Protein AF-A0A2A4LHZ7-F1 (afdb_monomer)

Sequence (248 aa):
DGMTILLDEQWELRMLLSKIKEKKERIFNAYIKNCLVEAGICITKTKNGLNTDPYSSSWLKCAAYFLADAVSVLNFQRPSPVHMLKMLRESNKNKINELSNYLKSLKISPNAAEKFNIKIAKDGIKRSAFDILSREGITFNKLRSIWSKIPKASKNEEEQLEISAHYSGYLEKQEADIIAFRRDENLLIPDFVDYEKLSGLSNEVKSKFKLIKPQTLGQALRIDGITPAAVYILLSHVKRGHQKLNRA

Nearest PDB structures (foldseek):
  2zxi-assembly1_A  TM=4.327E-01  e=2.090E-07  Aquifex aeolicus
  2zxi-assembly2_D  TM=4.332E-01  e=2.205E-07  Aquifex aeolicus
  2zxi-assembly1_B  TM=4.402E-01  e=2.881E-07  Aquifex aeolicus
  2zxi-assembly2_C  TM=4.323E-01  e=2.881E-07  Aquifex aeolicus
  2zxh-assembly1_B  TM=4.884E-01  e=6.425E-06  Aquifex aeolicus

Foldseek 3Di:
DDDDDPDDPPCPVVVVVVVLVVCVVVVLVVLLVVLQVLLVVLVVCLVVCPVNDPCSVVSNVSSVVSVVVSVCVVVPVDDGPVVVVVCVVVVPPPVLNVLLVVQQVAWDFQVLVVVLVQHDPNPRDIGGSLLSLLDPPDAPVSSCVSPVPRDDDDPVSRVVSSVCSVCVVVVVVVVVVVVVVVVQQAPFQDPPDDLVPLPPDDPVLSVQCVVVVDGGLVSSCPRPPDDPVNSVSSVVSRVVVVVVVVVD

pLDDT: mean 74.27, std 16.06, range [34.22, 94.38]

Radius of gyration: 26.99 Å; Cα contacts (8 Å, |Δi|>4): 177; chains: 1; bounding box: 49×63×57 Å

Solvent-accessible surface area (backbone atoms only — not comparable to full-atom values): 14278 Å² total; per-residue (Å²): 144,83,84,79,82,90,78,69,95,79,50,57,69,62,51,50,52,50,52,49,61,73,40,42,66,61,52,52,53,53,47,38,52,48,26,52,51,54,19,52,52,24,45,49,50,22,68,76,19,65,96,74,40,93,55,27,72,55,28,44,51,51,18,52,51,27,46,50,51,32,51,44,49,72,77,40,84,69,62,54,76,68,50,45,51,45,47,66,63,63,45,71,68,50,67,54,58,55,50,49,54,52,28,53,68,41,68,44,43,33,78,64,34,46,79,74,76,40,92,57,70,85,78,78,61,67,43,24,49,37,63,53,36,36,39,90,94,48,47,72,71,61,50,35,76,76,41,74,85,62,78,88,71,54,72,70,50,48,50,53,48,41,54,48,29,51,46,42,66,58,51,53,51,50,51,51,50,51,54,54,47,59,70,44,26,77,41,70,49,64,93,82,66,63,54,85,75,48,82,92,56,53,73,67,58,37,50,50,46,69,74,67,55,48,57,21,50,48,52,46,56,71,40,86,93,49,49,72,70,56,51,50,54,50,50,56,51,54,57,54,51,52,58,54,66,78,72,110

Secondary structure (DSSP, 8-state):
-----S--TTSHHHHHHHHHHHHHHHHHHHHHHHHHHHHHHHHHHHHHSTTT-TTHHHHHHHHHHHHHHHHHHHHS-PPPHHHHHHHHHHS---HHHHHHHHHHH-EE-HHHHHTTT----SSS--EEHHHHHTSTT--HHHHHHH-TTPPP--HHHHHHHHHHHHHHHHHHHHHHHHHHHHHHTTPBPPTT--GGG-TT--HHHHHHHHHH--SBHHHHHTSTT--HHHHHHHHHHHHHHHHHHTT-

Mean predicted aligned error: 17.53 Å

Structure (mmCIF, N/CA/C/O backbone):
data_AF-A0A2A4LHZ7-F1
#
_entry.id   AF-A0A2A4LHZ7-F1
#
loop_
_atom_site.group_PDB
_atom_site.id
_atom_site.type_symbol
_atom_site.label_atom_id
_atom_site.label_alt_id
_atom_site.label_comp_id
_atom_site.label_asym_id
_atom_site.label_entity_id
_atom_site.label_seq_id
_atom_site.pdbx_PDB_ins_code
_atom_site.Cartn_x
_atom_site.Cartn_y
_atom_site.Cartn_z
_atom_site.occupancy
_atom_site.B_iso_or_equiv
_atom_site.auth_seq_id
_atom_site.auth_comp_id
_atom_site.auth_asym_id
_atom_site.auth_atom_id
_atom_site.pdbx_PDB_model_num
ATOM 1 N N . ASP A 1 1 ? -7.783 32.525 -16.376 1.00 35.28 1 ASP A N 1
ATOM 2 C CA . ASP A 1 1 ? -9.163 32.992 -16.614 1.00 35.28 1 ASP A CA 1
ATOM 3 C C . ASP A 1 1 ? -9.753 32.455 -17.913 1.00 35.28 1 ASP A C 1
ATOM 5 O O . ASP A 1 1 ? -9.975 33.205 -18.847 1.00 35.28 1 ASP A O 1
ATOM 9 N N . GLY A 1 2 ? -10.019 31.148 -17.992 1.00 46.03 2 GLY A N 1
ATOM 10 C CA . GLY A 1 2 ? -10.502 30.552 -19.246 1.00 46.03 2 GLY A CA 1
ATOM 11 C C . GLY A 1 2 ? -10.923 29.090 -19.132 1.00 46.03 2 GLY A C 1
ATOM 12 O O . GLY A 1 2 ? -10.643 28.304 -20.025 1.00 46.03 2 GLY A O 1
ATOM 13 N N . MET A 1 3 ? -11.532 28.698 -18.010 1.00 34.91 3 MET A N 1
ATOM 14 C CA . MET A 1 3 ? -12.223 27.408 -17.938 1.00 34.91 3 MET A CA 1
ATOM 15 C C . MET A 1 3 ? -13.698 27.647 -18.225 1.00 34.91 3 MET A C 1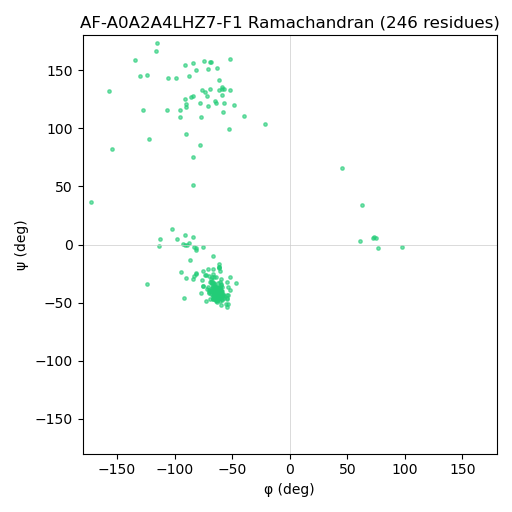
ATOM 17 O O . MET A 1 3 ? -14.394 28.255 -17.412 1.00 34.91 3 MET A O 1
ATOM 21 N N . THR A 1 4 ? -14.151 27.193 -19.387 1.00 37.31 4 THR A N 1
ATOM 22 C CA . THR A 1 4 ? -15.560 27.239 -19.773 1.00 37.31 4 THR A CA 1
ATOM 23 C C . THR A 1 4 ? -16.218 25.944 -19.316 1.00 37.31 4 THR A C 1
ATOM 25 O O . THR A 1 4 ? -15.784 24.854 -19.681 1.00 37.31 4 THR A O 1
ATOM 28 N N . ILE A 1 5 ? -17.242 26.057 -18.473 1.00 49.34 5 ILE A N 1
ATOM 29 C CA . ILE A 1 5 ? -18.020 24.910 -18.004 1.00 49.34 5 ILE A CA 1
ATOM 30 C C . ILE A 1 5 ? -18.965 24.514 -19.136 1.00 49.34 5 ILE A C 1
ATOM 32 O O . ILE A 1 5 ? -19.882 25.270 -19.458 1.00 49.34 5 ILE A O 1
ATOM 36 N N . LEU A 1 6 ? -18.702 23.364 -19.756 1.00 39.19 6 LEU A N 1
ATOM 37 C CA . LEU A 1 6 ? -19.446 22.892 -20.926 1.00 39.19 6 LEU A CA 1
ATOM 38 C C . LEU A 1 6 ? -20.840 22.338 -20.561 1.00 39.19 6 LEU A C 1
ATOM 40 O O . LEU A 1 6 ? -21.724 22.374 -21.407 1.00 39.19 6 LEU A O 1
ATOM 44 N N . LEU A 1 7 ? -21.062 21.899 -19.311 1.00 39.66 7 LEU A N 1
ATOM 45 C CA . LEU A 1 7 ? -22.378 21.526 -18.769 1.00 39.66 7 LEU A CA 1
ATOM 46 C C . LEU A 1 7 ? -22.380 21.631 -17.225 1.00 39.66 7 LEU A C 1
ATOM 48 O O . LEU A 1 7 ? -21.440 21.157 -16.589 1.00 39.66 7 LEU A O 1
ATOM 52 N N . ASP A 1 8 ? -23.400 22.266 -16.634 1.00 48.38 8 ASP A N 1
ATOM 53 C CA . ASP A 1 8 ? -23.642 22.360 -15.175 1.00 48.38 8 ASP A CA 1
ATOM 54 C C . ASP A 1 8 ? -25.143 22.569 -14.930 1.00 48.38 8 ASP A C 1
ATOM 56 O O . ASP A 1 8 ? -25.615 23.700 -14.812 1.00 48.38 8 ASP A O 1
ATOM 60 N N . GLU A 1 9 ? -25.904 21.472 -14.943 1.00 42.16 9 GLU A N 1
ATOM 61 C CA . GLU A 1 9 ? -27.374 21.485 -14.871 1.00 42.16 9 GLU A CA 1
ATOM 62 C C . GLU A 1 9 ? -27.913 21.995 -13.523 1.00 42.16 9 GLU A C 1
ATOM 64 O O . GLU A 1 9 ? -29.044 22.470 -13.457 1.00 42.16 9 GLU A O 1
ATOM 69 N N . GLN A 1 10 ? -27.102 21.947 -12.460 1.00 52.56 10 GLN A N 1
ATOM 70 C CA . GLN A 1 10 ? -27.509 22.273 -11.086 1.00 52.56 10 GLN A CA 1
ATOM 71 C C . GLN A 1 10 ? -26.857 23.549 -10.524 1.00 52.56 10 GLN A C 1
ATOM 73 O O . GLN A 1 10 ? -27.075 23.885 -9.363 1.00 52.56 10 G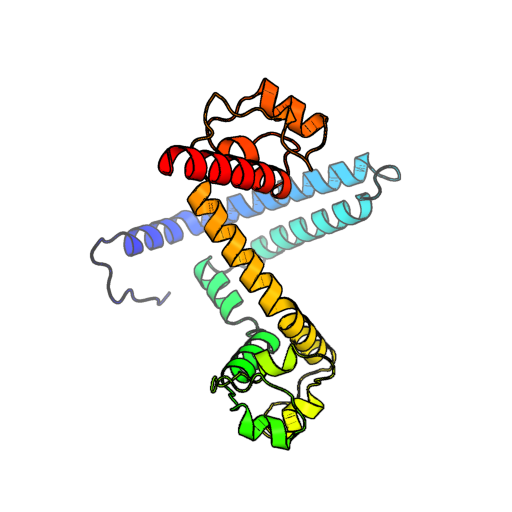LN A O 1
ATOM 78 N N . TRP A 1 11 ? -26.077 24.288 -11.325 1.00 53.47 11 TRP A N 1
ATOM 79 C CA . TRP A 1 11 ? -25.411 25.552 -10.946 1.00 53.47 11 TRP A CA 1
ATOM 80 C C . TRP A 1 11 ? -24.390 25.476 -9.791 1.00 53.47 11 TRP A C 1
ATOM 82 O O . TRP A 1 11 ? -23.809 26.498 -9.397 1.00 53.47 11 TRP A O 1
ATOM 92 N N . GLU A 1 12 ? -24.125 24.291 -9.244 1.00 49.22 12 GLU A N 1
ATOM 93 C CA . GLU A 1 12 ? -23.273 24.107 -8.068 1.00 49.22 12 GLU A CA 1
ATOM 94 C C . GLU A 1 12 ? -21.803 24.414 -8.367 1.00 49.22 12 GLU A C 1
ATOM 96 O O . GLU A 1 12 ? -21.118 25.077 -7.579 1.00 49.22 12 GLU A O 1
ATOM 101 N N . LEU A 1 13 ? -21.322 23.996 -9.541 1.00 43.22 13 LEU A N 1
ATOM 102 C CA . LEU A 1 13 ? -19.941 24.205 -9.974 1.00 43.22 13 LEU A CA 1
ATOM 103 C C . LEU A 1 13 ? -19.671 25.682 -10.282 1.00 43.22 13 LEU A C 1
ATOM 105 O O . LEU A 1 13 ? -18.623 26.211 -9.896 1.00 43.22 13 LEU A O 1
ATOM 109 N N . ARG A 1 14 ? -20.632 26.380 -10.901 1.00 50.94 14 ARG A N 1
ATOM 110 C CA . ARG A 1 14 ? -20.576 27.838 -11.117 1.00 50.94 14 ARG A CA 1
ATOM 111 C C . ARG A 1 14 ? -20.529 28.615 -9.801 1.00 50.94 14 ARG A C 1
ATOM 113 O O . ARG A 1 14 ? -19.669 29.485 -9.638 1.00 50.94 14 ARG A O 1
ATOM 120 N N . MET A 1 15 ? -21.392 28.277 -8.841 1.00 54.03 15 MET A N 1
ATOM 121 C CA . MET A 1 15 ? -21.394 28.908 -7.515 1.00 54.03 15 MET A CA 1
ATOM 122 C C . MET A 1 15 ? -20.102 28.650 -6.737 1.00 54.03 15 MET A C 1
ATOM 124 O O . MET A 1 15 ? -19.558 29.570 -6.123 1.00 54.03 15 MET A O 1
ATOM 128 N N . LEU A 1 16 ? -19.596 27.414 -6.759 1.00 49.00 16 LEU A N 1
ATOM 129 C CA . LEU A 1 16 ? -18.361 27.045 -6.074 1.00 49.00 16 LEU A CA 1
ATOM 130 C C . LEU A 1 16 ? -17.167 27.830 -6.630 1.00 49.00 16 LEU A C 1
ATOM 132 O O . LEU A 1 16 ? -16.388 28.395 -5.864 1.00 49.00 16 LEU A O 1
ATOM 136 N N . LEU A 1 17 ? -17.050 27.932 -7.956 1.00 52.31 17 LEU A N 1
ATOM 137 C CA . LEU A 1 17 ? -15.979 28.689 -8.605 1.00 52.31 17 LEU A CA 1
ATOM 138 C C . LEU A 1 17 ? -16.067 30.193 -8.319 1.00 52.31 17 LEU A C 1
ATOM 140 O O . LEU A 1 17 ? -15.031 30.822 -8.095 1.00 52.31 17 LEU A O 1
ATOM 144 N N . SER A 1 18 ? -17.277 30.757 -8.259 1.00 55.22 18 SER A N 1
ATOM 145 C CA . SER A 1 18 ? -17.494 32.151 -7.850 1.00 55.22 18 SER A CA 1
ATOM 146 C C . SER A 1 18 ? -17.051 32.387 -6.403 1.00 55.22 18 SER A C 1
ATOM 148 O O . SER A 1 18 ? -16.260 33.291 -6.139 1.00 55.22 18 SER A O 1
ATOM 150 N N . LYS A 1 19 ? -17.459 31.512 -5.473 1.00 53.97 19 LYS A N 1
ATOM 151 C CA . LYS A 1 19 ? -17.086 31.597 -4.049 1.00 53.97 19 LYS A CA 1
ATOM 152 C C . LYS A 1 19 ? -15.586 31.406 -3.819 1.00 53.97 19 LYS A C 1
ATOM 154 O O . LYS A 1 19 ? -15.013 32.049 -2.944 1.00 53.97 19 LYS A O 1
ATOM 159 N N . ILE A 1 20 ? -14.931 30.536 -4.590 1.00 51.56 20 ILE A N 1
ATOM 160 C CA . ILE A 1 20 ? -13.475 30.338 -4.522 1.00 51.56 20 ILE A CA 1
ATOM 161 C C . ILE A 1 20 ? -12.733 31.572 -5.046 1.00 51.56 20 ILE A C 1
ATOM 163 O O . ILE A 1 20 ? -11.725 31.956 -4.455 1.00 51.56 20 ILE A O 1
ATOM 167 N N . LYS A 1 21 ? -13.215 32.203 -6.127 1.00 55.09 21 LYS A N 1
ATOM 168 C CA . LYS A 1 21 ? -12.638 33.453 -6.649 1.00 55.09 21 LYS A CA 1
ATOM 169 C C . LYS A 1 21 ? -12.777 34.597 -5.647 1.00 55.09 21 LYS A C 1
ATOM 171 O O . LYS A 1 21 ? -11.785 35.254 -5.358 1.00 55.09 21 LYS A O 1
ATOM 176 N N . GLU A 1 22 ? -13.965 34.768 -5.079 1.00 59.12 22 GLU A N 1
ATOM 177 C CA . GLU A 1 22 ? -14.272 35.793 -4.076 1.00 59.12 22 GLU A CA 1
ATOM 178 C C . GLU A 1 22 ? -13.436 35.623 -2.797 1.00 59.12 22 GLU A C 1
ATOM 180 O O . GLU A 1 22 ? -12.911 36.583 -2.243 1.00 59.12 22 GLU A O 1
ATOM 185 N N . LYS A 1 23 ? -13.244 34.380 -2.337 1.00 58.66 23 LYS A N 1
ATOM 186 C CA . LYS A 1 23 ? -12.514 34.093 -1.092 1.00 58.66 23 LYS A CA 1
ATOM 187 C C . LYS A 1 23 ? -11.011 33.908 -1.279 1.00 58.66 23 LYS A C 1
ATOM 189 O O . LYS A 1 23 ? -10.316 33.681 -0.291 1.00 58.66 23 LYS A O 1
ATOM 194 N N . LYS A 1 24 ? -10.494 34.001 -2.507 1.00 57.69 24 LYS A N 1
ATOM 195 C CA . LYS A 1 24 ? -9.098 33.697 -2.856 1.00 57.69 24 LYS A CA 1
ATOM 196 C C . LYS A 1 24 ? -8.105 34.470 -1.983 1.00 57.69 24 LYS A C 1
ATOM 198 O O . LYS A 1 24 ? -7.242 33.856 -1.364 1.00 57.69 24 LYS A O 1
ATOM 203 N N . GLU A 1 25 ? -8.254 35.788 -1.876 1.00 59.44 25 GLU A N 1
ATOM 204 C CA . GLU A 1 25 ? -7.346 36.640 -1.090 1.00 59.44 25 GLU A CA 1
ATOM 205 C C . GLU A 1 25 ? -7.415 36.341 0.412 1.00 59.44 25 GLU A C 1
ATOM 207 O O . GLU A 1 25 ? -6.389 36.255 1.088 1.00 59.44 25 GLU A O 1
ATOM 212 N N . ARG A 1 26 ? -8.619 36.073 0.929 1.00 60.31 26 ARG A N 1
ATOM 213 C CA . ARG A 1 26 ? -8.830 35.699 2.333 1.00 60.31 26 ARG A CA 1
ATOM 214 C C . ARG A 1 26 ? -8.235 34.327 2.664 1.00 60.31 26 ARG A C 1
ATOM 216 O O . ARG A 1 26 ? -7.682 34.153 3.746 1.00 60.31 26 ARG A O 1
ATOM 223 N N . ILE A 1 27 ? -8.320 33.371 1.737 1.00 58.78 27 ILE A N 1
ATOM 224 C CA . ILE A 1 27 ? -7.725 32.032 1.862 1.00 58.78 27 ILE A CA 1
ATOM 225 C C . ILE A 1 27 ? -6.195 32.126 1.872 1.00 58.78 27 ILE A C 1
ATOM 227 O O . ILE A 1 27 ? -5.561 31.499 2.716 1.00 58.78 27 ILE A O 1
ATOM 231 N N . PHE A 1 28 ? -5.600 32.931 0.984 1.00 59.53 28 PHE A N 1
ATOM 232 C CA . PHE A 1 28 ? -4.146 33.118 0.954 1.00 59.53 28 PHE A CA 1
ATOM 233 C C . PHE A 1 28 ? -3.618 33.807 2.215 1.00 59.53 28 PHE A C 1
ATOM 235 O O . PHE A 1 28 ? -2.618 33.361 2.771 1.00 59.53 28 PHE A O 1
ATOM 242 N N . ASN A 1 29 ? -4.322 34.819 2.723 1.00 63.91 29 ASN A N 1
ATOM 243 C CA . ASN A 1 29 ? -3.945 35.497 3.963 1.00 63.91 29 ASN A CA 1
ATOM 244 C C . ASN A 1 29 ? -4.059 34.562 5.189 1.00 63.91 29 ASN A C 1
ATOM 246 O O . ASN A 1 29 ? -3.129 34.454 5.988 1.00 63.91 29 ASN A O 1
ATOM 250 N N . ALA A 1 30 ? -5.146 33.785 5.288 1.00 69.12 30 ALA A N 1
ATOM 251 C CA . ALA A 1 30 ? -5.296 32.770 6.335 1.00 69.12 30 ALA A CA 1
ATOM 252 C C . ALA A 1 30 ? -4.220 31.670 6.255 1.00 69.12 30 ALA A C 1
ATOM 254 O O . ALA A 1 30 ? -3.736 31.208 7.284 1.00 69.12 30 ALA A O 1
ATOM 255 N N . TYR A 1 31 ? -3.811 31.277 5.046 1.00 72.00 31 TYR A N 1
ATOM 256 C CA . TYR A 1 31 ? -2.752 30.292 4.841 1.00 72.00 31 TYR A CA 1
ATOM 257 C C . TYR A 1 31 ? -1.381 30.803 5.299 1.00 72.00 31 TYR A C 1
ATOM 259 O O . TYR A 1 31 ? -0.712 30.101 6.051 1.00 72.00 31 TYR A O 1
ATOM 267 N N . ILE A 1 32 ? -0.993 32.033 4.931 1.00 72.50 32 ILE A N 1
ATOM 268 C CA . ILE A 1 32 ? 0.255 32.651 5.417 1.00 72.50 32 ILE A CA 1
ATOM 269 C C . ILE A 1 32 ? 0.252 32.692 6.947 1.00 72.50 32 ILE A C 1
ATOM 271 O O . ILE A 1 32 ? 1.226 32.289 7.580 1.00 72.50 32 ILE A O 1
ATOM 275 N N . LYS A 1 33 ? -0.865 33.120 7.549 1.00 75.94 33 LYS A N 1
ATOM 276 C CA . LYS A 1 33 ? -1.018 33.149 9.006 1.00 75.94 33 LYS A CA 1
ATOM 277 C C . LYS A 1 33 ? -0.805 31.764 9.625 1.00 75.94 33 LYS A C 1
ATOM 279 O O . LYS A 1 33 ? -0.080 31.656 10.608 1.00 75.94 33 LYS A O 1
ATOM 284 N N . ASN A 1 34 ? -1.378 30.715 9.039 1.00 77.88 34 ASN A N 1
ATOM 285 C CA . ASN A 1 34 ? -1.200 29.345 9.520 1.00 77.88 34 ASN A CA 1
ATOM 286 C C . ASN A 1 34 ? 0.252 28.863 9.371 1.00 77.88 34 ASN A C 1
ATOM 288 O O . ASN A 1 34 ? 0.796 28.310 10.320 1.00 77.88 34 ASN A O 1
ATOM 292 N N . CYS A 1 35 ? 0.912 29.128 8.238 1.00 76.56 35 CYS A N 1
ATOM 293 C CA . CYS A 1 35 ? 2.329 28.797 8.044 1.00 76.56 35 CYS A CA 1
ATOM 294 C C . CYS A 1 35 ? 3.223 29.463 9.102 1.00 76.56 35 CYS A C 1
ATOM 296 O O . CYS A 1 35 ? 4.102 28.814 9.662 1.00 76.56 35 CYS A O 1
ATOM 298 N N . LEU A 1 36 ? 2.976 30.736 9.425 1.00 80.06 36 LEU A N 1
ATOM 299 C CA . LEU A 1 36 ? 3.735 31.450 10.457 1.00 80.06 36 LEU A CA 1
ATOM 300 C C . LEU A 1 36 ? 3.480 30.892 11.867 1.00 80.06 36 LEU A C 1
ATOM 302 O O . LEU A 1 36 ? 4.417 30.794 12.660 1.00 80.06 36 LEU A O 1
ATOM 306 N N . VAL A 1 37 ? 2.242 30.492 12.176 1.00 80.69 37 VAL A N 1
ATOM 307 C CA . VAL A 1 37 ? 1.900 29.847 13.456 1.00 80.69 37 VAL A CA 1
ATOM 308 C C . VAL A 1 37 ? 2.614 28.500 13.595 1.00 80.69 37 VAL A C 1
ATOM 310 O O . VAL A 1 37 ? 3.280 28.267 14.603 1.00 80.69 37 VAL A O 1
ATOM 313 N N . GLU A 1 38 ? 2.549 27.645 12.575 1.00 77.12 38 GLU A N 1
ATOM 314 C CA . GLU A 1 38 ? 3.204 26.330 12.585 1.00 77.12 38 GLU A CA 1
ATOM 315 C C . GLU A 1 38 ? 4.734 26.441 12.637 1.00 77.12 38 GLU A C 1
ATOM 317 O O . GLU A 1 38 ? 5.393 25.705 13.379 1.00 77.12 38 GLU A O 1
ATOM 322 N N . ALA A 1 39 ? 5.313 27.419 11.930 1.00 78.75 39 ALA A N 1
ATOM 323 C CA . ALA A 1 39 ? 6.730 27.745 12.055 1.00 78.75 39 ALA A CA 1
ATOM 324 C C . ALA A 1 39 ? 7.095 28.130 13.497 1.00 78.75 39 ALA A C 1
ATOM 326 O O . ALA A 1 39 ? 8.063 27.603 14.047 1.00 78.75 39 ALA A O 1
ATOM 327 N N . GLY A 1 40 ? 6.302 28.993 14.141 1.00 76.00 40 GLY A N 1
ATOM 328 C CA . GLY A 1 40 ? 6.508 29.395 15.534 1.00 76.00 40 GLY A CA 1
ATOM 329 C C . GLY A 1 40 ? 6.451 28.220 16.516 1.00 76.00 40 GLY A C 1
ATOM 330 O O . GLY A 1 40 ? 7.292 28.121 17.416 1.00 76.00 40 GLY A O 1
ATOM 331 N N . ILE A 1 41 ? 5.520 27.283 16.310 1.00 82.19 41 ILE A N 1
ATOM 332 C CA . ILE A 1 41 ? 5.411 26.054 17.110 1.00 82.19 41 ILE A CA 1
ATOM 333 C C . ILE A 1 41 ? 6.666 25.189 16.936 1.00 82.19 41 ILE A C 1
ATOM 335 O O . ILE A 1 41 ? 7.260 24.756 17.926 1.00 82.19 41 ILE A O 1
ATOM 339 N N . CYS A 1 42 ? 7.110 24.967 15.696 1.00 79.31 42 CYS A N 1
ATOM 340 C CA . CYS A 1 42 ? 8.300 24.166 15.398 1.00 79.31 42 CYS A CA 1
ATOM 341 C C . CYS A 1 42 ? 9.583 24.786 15.983 1.00 79.31 42 CYS A C 1
ATOM 343 O O . CYS A 1 42 ? 10.417 24.076 16.551 1.00 79.31 42 CYS A O 1
ATOM 345 N N . ILE A 1 43 ? 9.723 26.114 15.919 1.00 80.81 43 ILE A N 1
ATOM 346 C CA . ILE A 1 43 ? 10.846 26.849 16.525 1.00 80.81 43 ILE A CA 1
ATOM 347 C C . ILE A 1 43 ? 10.817 26.717 18.048 1.00 80.81 43 ILE A C 1
ATOM 349 O O . ILE A 1 43 ? 11.849 26.452 18.659 1.00 80.81 43 ILE A O 1
ATOM 353 N N . THR A 1 44 ? 9.641 26.841 18.666 1.00 83.81 44 THR A N 1
ATOM 354 C CA . THR A 1 44 ? 9.487 26.707 20.122 1.00 83.81 44 THR A CA 1
ATOM 355 C C . THR A 1 44 ? 9.853 25.303 20.594 1.00 83.81 44 THR A C 1
ATOM 357 O O . THR A 1 44 ? 10.592 25.153 21.564 1.00 83.81 44 THR A O 1
ATOM 360 N N . LYS A 1 45 ? 9.411 24.267 19.871 1.00 80.69 45 LYS A N 1
ATOM 361 C CA . LYS A 1 45 ? 9.786 22.871 20.148 1.00 80.69 45 LYS A CA 1
ATOM 362 C C . LYS A 1 45 ? 11.287 22.640 20.005 1.00 80.69 45 LYS A C 1
ATOM 364 O O . LYS A 1 45 ? 11.888 22.045 20.888 1.00 80.69 45 LYS A O 1
ATOM 369 N N . THR A 1 46 ? 11.901 23.186 18.956 1.00 78.94 46 THR A N 1
ATOM 370 C CA . THR A 1 46 ? 13.359 23.122 18.767 1.00 78.94 46 THR A CA 1
ATOM 371 C C . THR A 1 46 ? 14.097 23.806 19.921 1.00 78.94 46 THR A C 1
ATOM 373 O O . THR A 1 46 ? 15.061 23.259 20.447 1.00 78.94 46 THR A O 1
ATOM 376 N N . LYS A 1 47 ? 13.632 24.988 20.348 1.00 80.88 47 LYS A N 1
ATOM 377 C CA . LYS A 1 47 ? 14.234 25.763 21.441 1.00 80.88 47 LYS A CA 1
ATOM 378 C C . LYS A 1 47 ? 14.144 25.039 22.785 1.00 80.88 47 LYS A C 1
ATOM 380 O O . LYS A 1 47 ? 15.110 25.045 23.538 1.00 80.88 47 LYS A O 1
ATOM 385 N N . ASN A 1 48 ? 13.005 24.412 23.064 1.00 79.94 48 ASN A N 1
ATOM 386 C CA . ASN A 1 48 ? 12.763 23.709 24.324 1.00 79.94 48 ASN A CA 1
ATOM 387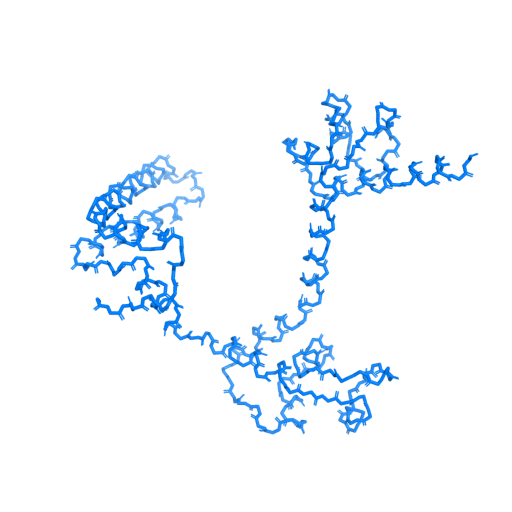 C C . ASN A 1 48 ? 13.373 22.295 24.347 1.00 79.94 48 ASN A C 1
ATOM 389 O O . ASN A 1 48 ? 13.646 21.774 25.423 1.00 79.94 48 ASN A O 1
ATOM 393 N N . GLY A 1 49 ? 13.579 21.681 23.178 1.00 70.25 49 GLY A N 1
ATOM 394 C CA . GLY A 1 49 ? 14.153 20.342 23.005 1.00 70.25 49 GLY A CA 1
ATOM 395 C C . GLY A 1 49 ? 15.650 20.321 22.681 1.00 70.25 49 GLY A C 1
ATOM 396 O O . GLY A 1 49 ? 16.203 19.256 22.407 1.00 70.25 49 GLY A O 1
ATOM 397 N N . LEU A 1 50 ? 16.321 21.476 22.686 1.00 59.75 50 LEU A N 1
ATOM 398 C CA . LEU A 1 50 ? 17.732 21.599 22.325 1.00 59.75 50 LEU A CA 1
ATOM 399 C C . LEU A 1 50 ? 18.591 20.706 23.244 1.00 59.75 50 LEU A C 1
ATOM 401 O O . LEU A 1 50 ? 18.672 20.932 24.448 1.00 59.75 50 LEU A O 1
ATOM 405 N N . ASN A 1 51 ? 19.217 19.683 22.651 1.00 59.16 51 ASN A N 1
ATOM 406 C CA . ASN A 1 51 ? 20.017 18.623 23.291 1.00 59.16 51 ASN A CA 1
ATOM 407 C C . ASN A 1 51 ? 19.251 17.551 24.096 1.00 59.16 51 ASN A C 1
ATOM 409 O O . ASN A 1 51 ? 19.893 16.683 24.684 1.00 59.16 51 ASN A O 1
ATOM 413 N N . THR A 1 52 ? 17.915 17.556 24.098 1.00 67.88 52 THR A N 1
ATOM 414 C CA . THR A 1 52 ? 17.084 16.563 24.814 1.00 67.88 52 THR A CA 1
ATOM 415 C C . THR A 1 52 ? 16.095 15.829 23.905 1.00 67.88 52 THR A C 1
ATOM 417 O O . THR A 1 52 ? 15.856 14.640 24.107 1.00 67.88 52 THR A O 1
ATOM 420 N N . ASP A 1 53 ? 15.553 16.495 22.880 1.00 70.69 53 ASP A N 1
ATOM 421 C CA . ASP A 1 53 ? 14.649 15.902 21.890 1.00 70.69 53 ASP A CA 1
ATOM 422 C C . ASP A 1 53 ? 15.441 15.464 20.637 1.00 70.69 53 ASP A C 1
ATOM 424 O O . ASP A 1 53 ? 15.972 16.331 19.922 1.00 70.69 53 ASP A O 1
ATOM 428 N N . PRO A 1 54 ? 15.505 14.151 20.316 1.00 72.88 54 PRO A N 1
ATOM 429 C CA . PRO A 1 54 ? 16.198 13.644 19.129 1.00 72.88 54 PRO A CA 1
ATOM 430 C C . PRO A 1 54 ? 15.618 14.180 17.808 1.00 72.88 54 PRO A C 1
ATOM 432 O O . PRO A 1 54 ? 16.294 14.144 16.778 1.00 72.88 54 PRO A O 1
ATOM 435 N N . TYR A 1 55 ? 14.399 14.732 17.818 1.00 72.81 55 TYR A N 1
ATOM 436 C CA . TYR A 1 55 ? 13.739 15.302 16.644 1.00 72.81 55 TYR A CA 1
ATOM 437 C C . TYR A 1 55 ? 13.972 16.808 16.463 1.00 72.81 55 TYR A C 1
ATOM 439 O O . TYR A 1 55 ? 13.505 17.372 15.473 1.00 72.81 55 TYR A O 1
ATOM 447 N N . SER A 1 56 ? 14.740 17.466 17.339 1.00 73.12 56 SER A N 1
ATOM 448 C CA . SER A 1 56 ? 15.024 18.914 17.268 1.00 73.12 56 SER A CA 1
ATOM 449 C C . SER A 1 56 ? 15.535 19.375 15.898 1.00 73.12 56 SER A C 1
ATOM 451 O O . SER A 1 56 ? 15.122 20.414 15.385 1.00 73.12 56 SER A O 1
ATOM 453 N N . SER A 1 57 ? 16.383 18.572 15.248 1.00 73.00 57 SER A N 1
ATOM 454 C CA . SER A 1 57 ? 16.890 18.860 13.898 1.00 73.00 57 SER A CA 1
ATOM 455 C C . SER A 1 57 ? 15.807 18.775 12.813 1.00 73.00 57 SER A C 1
ATOM 457 O O . SER A 1 57 ? 15.871 19.490 11.812 1.00 73.00 57 SER A O 1
ATOM 459 N N . SER A 1 58 ? 14.796 17.927 13.012 1.00 73.94 58 SER A N 1
ATOM 460 C CA . SER A 1 58 ? 13.644 17.792 12.118 1.00 73.94 58 SER A CA 1
ATOM 461 C C . SER A 1 58 ? 12.661 18.941 12.324 1.00 73.94 58 SER A C 1
ATOM 463 O O . SER A 1 58 ? 12.220 19.533 11.343 1.00 73.94 58 SER A O 1
ATOM 465 N N . TRP A 1 59 ? 12.403 19.342 13.574 1.00 70.12 59 TRP A N 1
ATOM 466 C CA . TRP A 1 59 ? 11.576 20.511 13.892 1.00 70.12 59 TRP A CA 1
ATOM 467 C C . TRP A 1 59 ? 12.144 21.805 13.304 1.00 70.12 59 TRP A C 1
ATOM 469 O O . TRP A 1 59 ? 11.395 22.597 12.731 1.00 70.12 59 TRP A O 1
ATOM 479 N N . LEU A 1 60 ? 13.466 21.988 13.351 1.00 74.38 60 LEU A N 1
ATOM 480 C CA . LEU A 1 60 ? 14.123 23.145 12.745 1.00 74.38 60 LEU A CA 1
ATOM 481 C C . LEU A 1 60 ? 13.956 23.174 11.217 1.00 74.38 60 LEU A C 1
ATOM 483 O O . LEU A 1 60 ? 13.682 24.226 10.639 1.00 74.38 60 LEU A O 1
ATOM 487 N N . LYS A 1 61 ? 14.067 22.014 10.558 1.00 63.44 61 LYS A N 1
ATOM 488 C CA . LYS A 1 61 ? 13.814 21.891 9.114 1.00 63.44 61 LYS A CA 1
ATOM 489 C C . LYS A 1 61 ? 12.352 22.186 8.783 1.00 63.44 61 LYS A C 1
ATOM 491 O O . LYS A 1 61 ? 12.092 22.955 7.864 1.00 63.44 61 LYS A O 1
ATOM 496 N N . CYS A 1 62 ? 11.405 21.645 9.550 1.00 60.91 62 CYS A N 1
ATOM 497 C CA . CYS A 1 62 ? 9.978 21.934 9.389 1.00 60.91 62 CYS A CA 1
ATOM 498 C C . CYS A 1 62 ? 9.681 23.434 9.526 1.00 60.91 62 CYS A C 1
ATOM 500 O O . CYS A 1 62 ? 8.972 23.989 8.690 1.00 60.91 62 CYS A O 1
ATOM 502 N N . ALA A 1 63 ? 10.274 24.110 10.516 1.00 67.94 63 ALA A N 1
ATOM 503 C CA . ALA A 1 63 ? 10.152 25.558 10.666 1.00 67.94 63 ALA A CA 1
ATOM 504 C C . ALA A 1 63 ? 10.668 26.317 9.434 1.00 67.94 63 ALA A C 1
ATOM 506 O O . ALA A 1 63 ? 9.993 27.221 8.945 1.00 67.94 63 ALA A O 1
ATOM 507 N N . ALA A 1 64 ? 11.833 25.930 8.906 1.00 63.34 64 ALA A N 1
ATOM 508 C CA . ALA A 1 64 ? 12.403 26.542 7.708 1.00 63.34 64 ALA A CA 1
ATOM 509 C C . ALA A 1 64 ? 11.500 26.358 6.475 1.00 63.34 64 ALA A C 1
ATOM 511 O O . ALA A 1 64 ? 11.320 27.307 5.716 1.00 63.34 64 ALA A O 1
ATOM 512 N N . TYR A 1 65 ? 10.880 25.184 6.306 1.00 63.88 65 TYR A N 1
ATOM 513 C CA . TYR A 1 65 ? 9.920 24.940 5.224 1.00 63.88 65 TYR A CA 1
ATOM 514 C C . TYR A 1 65 ? 8.660 25.804 5.352 1.00 63.88 65 TYR A C 1
ATOM 516 O O . TYR A 1 65 ? 8.274 26.449 4.383 1.00 63.88 65 TYR A O 1
ATOM 524 N N . PHE A 1 66 ? 8.053 25.891 6.540 1.00 72.94 66 PHE A N 1
ATOM 525 C CA . PHE A 1 66 ? 6.860 26.722 6.737 1.00 72.94 66 PHE A CA 1
ATOM 526 C C . PHE A 1 66 ? 7.133 28.219 6.542 1.00 72.94 66 PHE A C 1
ATOM 528 O O . PHE A 1 66 ? 6.292 28.935 5.995 1.00 72.94 66 PHE A O 1
ATOM 535 N N . LEU A 1 67 ? 8.316 28.697 6.940 1.00 70.50 67 LEU A N 1
ATOM 536 C CA . LEU A 1 67 ? 8.744 30.070 6.671 1.00 70.50 67 LEU A CA 1
ATOM 537 C C . LEU A 1 67 ? 9.004 30.303 5.180 1.00 70.50 67 LEU A C 1
ATOM 539 O O . LEU A 1 67 ? 8.573 31.323 4.646 1.00 70.50 67 LEU A O 1
ATOM 543 N N . ALA A 1 68 ? 9.658 29.361 4.495 1.00 64.94 68 ALA A N 1
ATOM 544 C CA . ALA A 1 68 ? 9.878 29.437 3.054 1.00 64.94 68 ALA A CA 1
ATOM 545 C C . ALA A 1 68 ? 8.551 29.459 2.278 1.00 64.94 68 ALA A C 1
ATOM 547 O O . ALA A 1 68 ? 8.410 30.252 1.351 1.00 64.94 68 ALA A O 1
ATOM 548 N N . ASP A 1 69 ? 7.558 28.674 2.701 1.00 63.00 69 ASP A N 1
ATOM 549 C 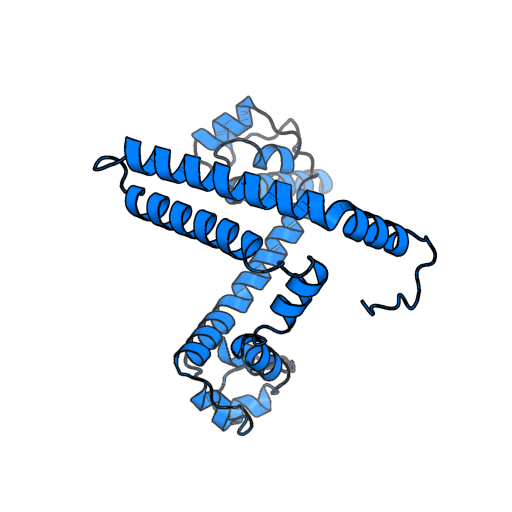CA . ASP A 1 69 ? 6.209 28.687 2.129 1.00 63.00 69 ASP A CA 1
ATOM 550 C C . ASP A 1 69 ? 5.498 30.025 2.375 1.00 63.00 69 ASP A C 1
ATOM 552 O O . ASP A 1 69 ? 4.919 30.593 1.449 1.00 63.00 69 ASP A O 1
ATOM 556 N N . ALA A 1 70 ? 5.577 30.583 3.589 1.00 69.31 70 ALA A N 1
ATOM 557 C CA . ALA A 1 70 ? 4.996 31.892 3.894 1.00 69.31 70 ALA A CA 1
ATOM 558 C C . ALA A 1 70 ? 5.622 33.011 3.040 1.00 69.31 70 ALA A C 1
ATOM 560 O O . ALA A 1 70 ? 4.904 33.814 2.443 1.00 69.31 70 ALA A O 1
ATOM 561 N N . VAL A 1 71 ? 6.954 33.030 2.928 1.00 66.25 71 VAL A N 1
ATOM 562 C CA . VAL A 1 71 ? 7.709 33.997 2.113 1.00 66.25 71 VAL A CA 1
ATOM 563 C C . VAL A 1 71 ? 7.440 33.796 0.620 1.00 66.25 71 VAL A C 1
ATOM 565 O O . VAL A 1 71 ? 7.284 34.769 -0.114 1.00 66.25 71 VAL A O 1
ATOM 568 N N . SER A 1 72 ? 7.325 32.548 0.161 1.00 63.44 72 SER A N 1
ATOM 569 C CA . SER A 1 72 ? 6.982 32.231 -1.226 1.00 63.44 72 SER A CA 1
ATOM 570 C C . SER A 1 72 ? 5.591 32.749 -1.588 1.00 63.44 72 SER A C 1
ATOM 572 O O . SER A 1 72 ? 5.441 33.374 -2.631 1.00 63.44 72 SER A O 1
ATOM 574 N N . VAL A 1 73 ? 4.594 32.579 -0.714 1.00 67.38 73 VAL A N 1
ATOM 575 C CA . VAL A 1 73 ? 3.228 33.081 -0.948 1.00 67.38 73 VAL A CA 1
ATOM 576 C C . VAL A 1 73 ? 3.156 34.612 -0.893 1.00 67.38 73 VAL A C 1
ATOM 578 O O . VAL A 1 73 ? 2.352 35.201 -1.614 1.00 67.38 73 VAL A O 1
ATOM 581 N N . LEU A 1 74 ? 3.991 35.259 -0.072 1.00 68.00 74 LEU A N 1
ATOM 582 C CA . LEU A 1 74 ? 4.111 36.722 -0.027 1.00 68.00 74 LEU A CA 1
ATOM 583 C C . LEU A 1 74 ? 4.764 37.295 -1.296 1.00 68.00 74 LEU A C 1
ATOM 585 O O . LEU A 1 74 ? 4.318 38.326 -1.793 1.00 68.00 74 LEU A O 1
ATOM 589 N N . ASN A 1 75 ? 5.793 36.626 -1.826 1.00 62.44 75 ASN A N 1
ATOM 590 C CA . ASN A 1 75 ? 6.585 37.121 -2.958 1.00 62.44 75 ASN A CA 1
ATOM 591 C C . ASN A 1 75 ? 6.043 36.694 -4.327 1.00 62.44 75 ASN A C 1
ATOM 593 O O . ASN A 1 75 ? 6.227 37.396 -5.319 1.00 62.44 75 ASN A O 1
ATOM 597 N N . PHE A 1 76 ? 5.370 35.549 -4.398 1.00 53.03 76 PHE A N 1
ATOM 598 C CA . PHE A 1 76 ? 4.809 35.002 -5.621 1.00 53.03 76 PHE A CA 1
ATOM 599 C C . PHE A 1 76 ? 3.341 34.691 -5.359 1.00 53.03 76 PHE A C 1
ATOM 601 O O . PHE A 1 76 ? 3.022 33.835 -4.537 1.00 53.03 76 PHE A O 1
ATOM 608 N N . GLN A 1 77 ? 2.431 35.379 -6.060 1.00 55.62 77 GLN A N 1
ATOM 609 C CA . GLN A 1 77 ? 1.004 35.054 -6.032 1.00 55.62 77 GLN A CA 1
ATOM 610 C C . GLN A 1 77 ? 0.829 33.565 -6.351 1.00 55.62 77 GLN A C 1
ATOM 612 O O . GLN A 1 77 ? 0.869 33.156 -7.514 1.00 55.62 77 GLN A O 1
ATOM 617 N N . ARG A 1 78 ? 0.654 32.737 -5.315 1.00 52.53 78 ARG A N 1
ATOM 618 C CA . ARG A 1 78 ? 0.494 31.297 -5.492 1.00 52.53 78 ARG A CA 1
ATOM 619 C C . ARG A 1 78 ? -0.727 31.085 -6.385 1.00 52.53 78 ARG A C 1
ATOM 621 O O . ARG A 1 78 ? -1.791 31.674 -6.150 1.00 52.53 78 ARG A O 1
ATOM 628 N N . PRO A 1 79 ? -0.597 30.299 -7.459 1.00 51.66 79 PRO A N 1
ATOM 629 C CA . PRO A 1 79 ? -1.669 30.220 -8.420 1.00 51.66 79 PRO A CA 1
ATOM 630 C C . PRO A 1 79 ? -2.828 29.437 -7.770 1.00 51.66 79 PRO A C 1
ATOM 632 O O . PRO A 1 79 ? -2.627 28.661 -6.832 1.00 51.66 79 PRO A O 1
ATOM 635 N N . SER A 1 80 ? -4.072 29.734 -8.172 1.00 45.50 80 SER A N 1
ATOM 636 C CA . SER A 1 80 ? -5.284 29.223 -7.496 1.00 45.50 80 SER A CA 1
ATOM 637 C C . SER A 1 80 ? -5.250 27.693 -7.317 1.00 45.50 80 SER A C 1
ATOM 639 O O . SER A 1 80 ? -4.561 27.032 -8.089 1.00 45.50 80 SER A O 1
ATOM 641 N N . PRO A 1 81 ? -6.022 27.083 -6.392 1.00 41.38 81 PRO A N 1
ATOM 642 C CA . PRO A 1 81 ? -6.050 25.621 -6.209 1.00 41.38 81 PRO A CA 1
ATOM 643 C C . PRO A 1 81 ? -6.178 24.821 -7.519 1.00 41.38 81 PRO A C 1
ATOM 645 O O . PRO A 1 81 ? -5.563 23.773 -7.683 1.00 41.38 81 PRO A O 1
ATOM 648 N N . VAL A 1 82 ? -6.890 25.376 -8.504 1.00 42.81 82 VAL A N 1
ATOM 649 C CA . VAL A 1 82 ? -7.005 24.848 -9.871 1.00 42.81 82 VAL A CA 1
ATOM 650 C C . VAL A 1 82 ? -5.689 24.907 -10.659 1.00 42.81 82 VAL A C 1
ATOM 652 O O . VAL A 1 82 ? -5.335 23.940 -11.324 1.00 42.81 82 VAL A O 1
ATOM 655 N N . HIS A 1 83 ? -4.942 26.008 -10.589 1.00 45.31 83 HIS A N 1
ATOM 656 C CA . HIS A 1 83 ? -3.616 26.105 -11.200 1.00 45.31 83 HIS A CA 1
ATOM 657 C C . HIS A 1 83 ? -2.562 25.307 -10.439 1.00 45.31 83 HIS A C 1
ATOM 659 O O . HIS A 1 83 ? -1.601 24.863 -11.041 1.00 45.31 83 HIS A O 1
ATOM 665 N N . MET A 1 84 ? -2.748 25.093 -9.141 1.00 43.12 84 MET A N 1
ATOM 666 C CA . MET A 1 84 ? -1.895 24.217 -8.348 1.00 43.12 84 MET A CA 1
ATOM 667 C C . MET A 1 84 ? -2.111 22.752 -8.742 1.00 43.12 84 MET A C 1
ATOM 669 O O . MET A 1 84 ? -1.149 22.028 -8.946 1.00 43.12 84 MET A O 1
ATOM 673 N N . LEU A 1 85 ? -3.364 22.339 -8.963 1.00 40.66 85 LEU A N 1
ATOM 674 C CA . LEU A 1 85 ? -3.696 21.047 -9.570 1.00 40.66 85 LEU A CA 1
ATOM 675 C C . LEU A 1 85 ? -3.209 20.944 -11.018 1.00 40.66 85 LEU A C 1
ATOM 677 O O . LEU A 1 85 ? -2.776 19.876 -11.434 1.00 40.66 85 LEU A O 1
ATOM 681 N N . LYS A 1 86 ? -3.257 22.039 -11.786 1.00 41.72 86 LYS A N 1
ATOM 682 C CA . LYS A 1 86 ? -2.696 22.105 -13.139 1.00 41.72 86 LYS A CA 1
ATOM 683 C C . LYS A 1 86 ? -1.171 21.964 -13.106 1.00 41.72 86 LYS A C 1
ATOM 685 O O . LYS A 1 86 ? -0.666 21.107 -13.804 1.00 41.72 86 LYS A O 1
ATOM 690 N N . MET A 1 87 ? -0.469 22.663 -12.215 1.00 42.12 87 MET A N 1
ATOM 691 C CA . MET A 1 87 ? 0.975 22.530 -11.997 1.00 42.12 87 MET A CA 1
ATOM 692 C C . MET A 1 87 ? 1.373 21.167 -11.424 1.00 42.12 87 MET A C 1
ATOM 694 O O . MET A 1 87 ? 2.428 20.681 -11.784 1.00 42.12 87 MET A O 1
ATOM 698 N N . LEU A 1 88 ? 0.549 20.516 -10.595 1.00 40.91 88 LEU A N 1
ATOM 699 C CA . LEU A 1 88 ? 0.760 19.127 -10.150 1.00 40.91 88 LEU A CA 1
ATOM 700 C C . LEU A 1 88 ? 0.466 18.099 -11.259 1.00 40.91 88 LEU A C 1
ATOM 702 O O . LEU A 1 88 ? 0.994 16.992 -11.244 1.00 40.91 88 LEU A O 1
ATOM 706 N N . ARG A 1 89 ? -0.396 18.443 -12.225 1.00 40.97 89 ARG A N 1
ATOM 707 C CA . ARG A 1 89 ? -0.645 17.642 -13.437 1.00 40.97 89 ARG A CA 1
ATOM 708 C C . ARG A 1 89 ? 0.394 17.894 -14.537 1.00 40.97 89 ARG A C 1
ATOM 710 O O . ARG A 1 89 ? 0.594 17.015 -15.371 1.00 40.97 89 ARG A O 1
ATOM 717 N N . GLU A 1 90 ? 1.002 19.079 -14.556 1.00 38.28 90 GLU A N 1
ATOM 718 C CA . GLU A 1 90 ? 2.025 19.533 -15.510 1.00 38.28 90 GLU A CA 1
ATOM 719 C C . GLU A 1 90 ? 3.454 19.309 -15.001 1.00 38.28 90 GLU A C 1
ATOM 721 O O . GLU A 1 90 ? 4.366 19.182 -15.813 1.00 38.28 90 GLU A O 1
ATOM 726 N N . SER A 1 91 ? 3.669 19.210 -13.683 1.00 34.22 91 SER A N 1
ATOM 727 C CA . SER A 1 91 ? 4.919 18.722 -13.102 1.00 34.22 91 SER A CA 1
ATOM 728 C C . SER A 1 91 ? 5.152 17.334 -13.661 1.00 34.22 91 SER A C 1
ATOM 730 O O . SER A 1 91 ? 4.246 16.509 -13.517 1.00 34.22 91 SER A O 1
ATOM 732 N N . ASN A 1 92 ? 6.302 17.134 -14.329 1.00 40.78 92 ASN A N 1
ATOM 733 C CA . ASN A 1 92 ? 6.669 15.933 -15.085 1.00 40.78 92 ASN A CA 1
ATOM 734 C C . ASN A 1 92 ? 5.851 14.741 -14.612 1.00 40.78 92 ASN A C 1
ATOM 736 O O . ASN A 1 92 ? 6.121 14.230 -13.524 1.00 40.78 92 ASN A O 1
ATOM 740 N N . LYS A 1 93 ? 4.834 14.339 -15.391 1.00 47.22 93 LYS A N 1
ATOM 741 C CA . LYS A 1 93 ? 4.173 13.043 -15.219 1.00 47.22 93 LYS A CA 1
ATOM 742 C C . LYS A 1 93 ? 5.297 12.070 -14.914 1.00 47.22 93 LYS A C 1
ATOM 744 O O . LYS A 1 93 ? 6.171 11.926 -15.766 1.00 47.22 93 LYS A O 1
ATOM 749 N N . ASN A 1 94 ? 5.367 11.565 -13.675 1.00 64.00 94 ASN A N 1
ATOM 750 C CA . ASN A 1 94 ? 6.570 10.874 -13.212 1.00 64.00 94 ASN A CA 1
ATOM 751 C C . ASN A 1 94 ? 6.944 9.876 -14.302 1.00 64.00 94 ASN A C 1
ATOM 753 O O . ASN A 1 94 ? 6.103 9.063 -14.671 1.00 64.00 94 ASN A O 1
ATOM 757 N N . LYS A 1 95 ? 8.134 9.987 -14.893 1.00 66.88 95 LYS A N 1
ATOM 758 C CA . LYS A 1 95 ? 8.541 9.164 -16.046 1.00 66.88 95 LYS A CA 1
ATOM 759 C C . LYS A 1 95 ? 8.341 7.665 -15.761 1.00 66.88 95 LYS A C 1
ATOM 761 O O . LYS A 1 95 ? 8.001 6.884 -16.642 1.00 66.88 95 LYS A O 1
ATOM 766 N N . ILE A 1 96 ? 8.416 7.319 -14.477 1.00 70.50 96 ILE A N 1
ATOM 767 C CA . ILE A 1 96 ? 7.987 6.075 -13.831 1.00 70.50 96 ILE A CA 1
ATOM 768 C C . ILE A 1 96 ? 6.512 5.729 -14.100 1.00 70.50 96 ILE A C 1
ATOM 770 O O . ILE A 1 96 ? 6.229 4.641 -14.574 1.00 70.50 96 ILE A O 1
ATOM 774 N N . ASN A 1 97 ? 5.557 6.621 -13.838 1.00 68.50 97 ASN A N 1
ATOM 775 C CA . ASN A 1 97 ? 4.131 6.409 -14.113 1.00 68.50 97 ASN A CA 1
ATOM 776 C C . ASN A 1 97 ? 3.850 6.236 -15.611 1.00 68.50 97 ASN A C 1
ATOM 778 O O . ASN A 1 97 ? 3.046 5.384 -15.987 1.00 68.50 97 ASN A O 1
ATOM 782 N N . GLU A 1 98 ? 4.506 7.018 -16.472 1.00 79.19 98 GLU A N 1
ATOM 783 C CA . GLU A 1 98 ? 4.359 6.870 -17.926 1.00 79.19 98 GLU A CA 1
ATOM 784 C C . GLU A 1 98 ? 4.882 5.514 -18.397 1.00 79.19 98 GLU A C 1
ATOM 786 O O . GLU A 1 98 ? 4.179 4.782 -19.097 1.00 79.19 98 GLU A O 1
ATOM 791 N N . LEU A 1 99 ? 6.078 5.139 -17.943 1.00 83.81 99 LEU A N 1
ATOM 792 C CA . LEU A 1 99 ? 6.675 3.850 -18.250 1.00 83.81 99 LEU A CA 1
ATOM 793 C C . LEU A 1 99 ? 5.868 2.694 -17.644 1.00 83.81 99 LEU A C 1
ATOM 795 O O . LEU A 1 99 ? 5.638 1.704 -18.325 1.00 83.81 99 LEU A O 1
ATOM 799 N N . SER A 1 100 ? 5.353 2.828 -16.421 1.00 82.44 100 SER A N 1
ATOM 800 C CA . SER A 1 100 ? 4.467 1.844 -15.786 1.00 82.44 100 SER A CA 1
ATOM 801 C C . SER A 1 100 ? 3.202 1.619 -16.615 1.00 82.44 100 SER A C 1
ATOM 803 O O . SER A 1 100 ? 2.863 0.477 -16.925 1.00 82.44 100 SER A O 1
ATOM 805 N N . ASN A 1 101 ? 2.535 2.692 -17.051 1.00 82.88 101 ASN A N 1
ATOM 806 C CA . ASN A 1 101 ? 1.351 2.597 -17.906 1.00 82.88 101 ASN A CA 1
ATOM 807 C C . ASN A 1 101 ? 1.680 1.967 -19.264 1.00 82.88 101 ASN A C 1
ATOM 809 O O . ASN A 1 101 ? 0.926 1.127 -19.760 1.00 82.88 101 ASN A O 1
ATOM 813 N N . TYR A 1 102 ? 2.827 2.319 -19.843 1.00 87.75 102 TYR A N 1
ATOM 814 C CA . TYR A 1 102 ? 3.295 1.708 -21.079 1.00 87.75 102 TYR A CA 1
ATOM 815 C C . TYR A 1 102 ? 3.555 0.204 -20.904 1.00 87.75 102 TYR A C 1
ATOM 817 O O . TYR A 1 102 ? 3.045 -0.595 -21.688 1.00 87.75 102 TYR A O 1
ATOM 825 N N . LEU A 1 103 ? 4.235 -0.211 -19.831 1.00 88.56 103 LEU A N 1
ATOM 826 C CA . LEU A 1 103 ? 4.459 -1.623 -19.500 1.00 88.56 103 LEU A CA 1
ATOM 827 C C . LEU A 1 103 ? 3.140 -2.384 -19.280 1.00 88.56 103 LEU A C 1
ATOM 829 O O . LEU A 1 103 ? 3.015 -3.523 -19.725 1.00 88.56 103 LEU A O 1
ATOM 833 N N . LYS A 1 104 ? 2.131 -1.756 -18.661 1.00 88.62 104 LYS A N 1
ATOM 834 C CA . LYS A 1 104 ? 0.786 -2.340 -18.494 1.00 88.62 104 LYS A CA 1
ATOM 835 C C . LYS A 1 104 ? 0.043 -2.531 -19.823 1.00 88.62 104 LYS A C 1
ATOM 837 O O . LYS A 1 104 ? -0.789 -3.433 -19.944 1.00 88.62 104 LYS A O 1
ATOM 842 N N . SER A 1 105 ? 0.339 -1.705 -20.829 1.00 91.12 105 SER A N 1
ATOM 843 C CA . SER A 1 105 ? -0.272 -1.806 -22.163 1.00 91.12 105 SER A CA 1
ATOM 844 C C . SER A 1 105 ? 0.305 -2.947 -23.011 1.00 91.12 105 SER A C 1
ATOM 846 O O . SER A 1 105 ? -0.407 -3.546 -23.820 1.00 91.12 105 SER A O 1
ATOM 848 N N . LEU A 1 106 ? 1.581 -3.286 -22.805 1.00 92.50 106 LEU A N 1
ATOM 849 C CA . LEU A 1 106 ? 2.271 -4.357 -23.519 1.00 92.50 106 LEU A CA 1
ATOM 850 C C . LEU A 1 106 ? 1.859 -5.705 -22.942 1.00 92.50 106 LEU A C 1
ATOM 852 O O . LEU A 1 106 ? 2.063 -5.939 -21.759 1.00 92.50 106 LEU A O 1
ATOM 856 N N . LYS A 1 107 ? 1.307 -6.608 -23.757 1.00 93.56 107 LYS A N 1
ATOM 857 C CA . LYS A 1 107 ? 0.818 -7.916 -23.294 1.00 93.56 107 LYS A CA 1
ATOM 858 C C . LYS A 1 107 ? 1.455 -9.074 -24.052 1.00 93.56 107 LYS A C 1
ATOM 860 O O . LYS A 1 107 ? 1.689 -8.971 -25.255 1.00 93.56 107 LYS A O 1
ATOM 865 N N . ILE A 1 108 ? 1.675 -10.193 -23.365 1.00 91.94 108 ILE A N 1
ATOM 866 C CA . ILE A 1 108 ? 2.183 -11.444 -23.944 1.00 91.94 108 ILE A CA 1
ATOM 867 C C . ILE A 1 108 ? 1.313 -12.635 -23.531 1.00 91.94 108 ILE A C 1
ATOM 869 O O . ILE A 1 108 ? 0.769 -12.667 -22.427 1.00 91.94 108 ILE A O 1
ATOM 873 N N . SER A 1 109 ? 1.144 -13.605 -24.434 1.00 90.69 109 SER A N 1
ATOM 874 C CA . SER A 1 109 ? 0.470 -14.873 -24.130 1.00 90.69 109 SER A CA 1
ATOM 875 C C . SER A 1 109 ? 1.438 -15.877 -23.486 1.00 90.69 109 SER A C 1
ATOM 877 O O . SER A 1 109 ? 2.643 -15.801 -23.744 1.00 90.69 109 SER A O 1
ATOM 879 N N . PRO A 1 110 ? 0.942 -16.864 -22.716 1.00 87.88 110 PRO A N 1
ATOM 880 C CA . PRO A 1 110 ? 1.795 -17.886 -22.103 1.00 87.88 110 PRO A CA 1
ATOM 881 C C . PRO A 1 110 ? 2.709 -18.611 -23.112 1.00 87.88 110 PRO A C 1
ATOM 883 O O . PRO A 1 110 ? 3.910 -18.720 -22.881 1.00 87.88 110 PRO A O 1
ATOM 886 N N . ASN A 1 111 ? 2.179 -18.995 -24.282 1.00 87.06 111 ASN A N 1
ATOM 887 C CA . ASN A 1 111 ? 2.947 -19.686 -25.331 1.00 87.06 111 ASN A CA 1
ATOM 888 C C . ASN A 1 111 ? 4.055 -18.813 -25.942 1.00 87.06 111 ASN A C 1
ATOM 890 O O . ASN A 1 111 ? 5.102 -19.316 -26.343 1.00 87.06 111 ASN A O 1
ATOM 894 N N . ALA A 1 112 ? 3.829 -17.501 -26.052 1.00 86.94 112 ALA A N 1
ATOM 895 C CA . ALA A 1 112 ? 4.843 -16.582 -26.555 1.00 86.94 112 ALA A CA 1
ATOM 896 C C . ALA A 1 112 ? 5.930 -16.318 -25.503 1.00 86.94 112 ALA A C 1
ATOM 898 O O . ALA A 1 112 ? 7.099 -16.219 -25.859 1.00 86.94 112 ALA A O 1
ATOM 899 N N . ALA A 1 113 ? 5.566 -16.257 -24.220 1.00 87.38 113 ALA A N 1
ATOM 900 C CA . ALA A 1 113 ? 6.505 -16.047 -23.119 1.00 87.38 113 ALA A CA 1
ATOM 901 C C . ALA A 1 113 ? 7.447 -17.246 -22.893 1.00 87.38 113 ALA A C 1
ATOM 903 O O . ALA A 1 113 ? 8.615 -17.056 -22.547 1.00 87.38 113 ALA A O 1
ATOM 904 N N . GLU A 1 114 ? 6.974 -18.469 -23.154 1.00 86.81 114 GLU A N 1
ATOM 905 C CA . GLU A 1 114 ? 7.773 -19.699 -23.062 1.00 86.81 114 GLU A CA 1
ATOM 906 C C . GLU A 1 114 ? 8.993 -19.664 -24.001 1.00 86.81 114 GLU A C 1
ATOM 908 O O . GLU A 1 114 ? 10.084 -20.066 -23.601 1.00 86.81 114 GLU A O 1
ATOM 913 N N . LYS A 1 115 ? 8.864 -19.047 -25.187 1.00 87.50 115 LYS A N 1
ATOM 914 C CA . LYS A 1 115 ? 9.980 -18.837 -26.135 1.00 87.50 115 LYS A CA 1
ATOM 915 C C . LYS A 1 115 ? 11.121 -17.996 -25.558 1.00 87.50 115 LYS A C 1
ATOM 917 O O . LYS A 1 115 ? 12.252 -18.092 -26.018 1.00 87.50 115 LYS A O 1
ATOM 922 N N . PHE A 1 116 ? 10.831 -17.182 -24.545 1.00 84.88 116 PHE A N 1
ATOM 923 C CA . PHE A 1 116 ? 11.807 -16.347 -23.847 1.00 84.88 116 PHE A CA 1
ATOM 924 C C . PHE A 1 116 ? 12.215 -16.929 -22.488 1.00 84.88 116 PHE A C 1
ATOM 926 O O . PHE A 1 116 ? 12.872 -16.243 -21.701 1.00 84.88 116 PHE A O 1
ATOM 933 N N . ASN A 1 117 ? 11.876 -18.193 -22.217 1.00 84.44 117 ASN A N 1
ATOM 934 C CA . ASN A 1 117 ? 12.142 -18.895 -20.962 1.00 84.44 117 ASN A CA 1
ATOM 935 C C . ASN A 1 117 ? 11.434 -18.266 -19.741 1.00 84.44 117 ASN A C 1
ATOM 937 O O . ASN A 1 117 ? 11.975 -18.263 -18.636 1.00 84.44 117 ASN A O 1
ATOM 941 N N . ILE A 1 118 ? 10.230 -17.704 -19.932 1.00 84.38 118 ILE A N 1
ATOM 942 C CA . ILE A 1 118 ? 9.397 -17.141 -18.855 1.00 84.38 118 ILE A CA 1
ATOM 943 C C . ILE A 1 118 ?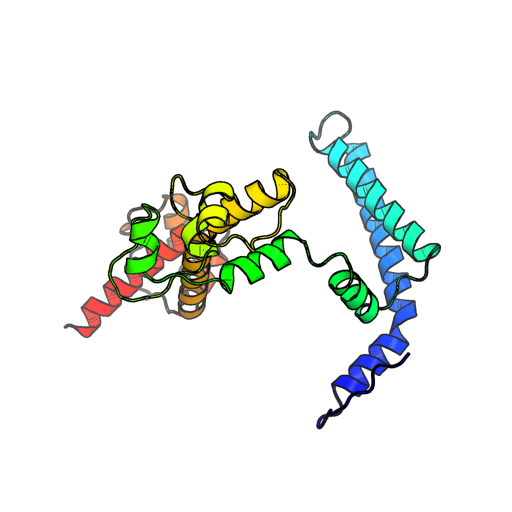 8.214 -18.075 -18.573 1.00 84.38 118 ILE A C 1
ATOM 945 O O . ILE A 1 118 ? 7.334 -18.261 -19.411 1.00 84.38 118 ILE A O 1
ATOM 949 N N . LYS A 1 119 ? 8.169 -18.649 -17.364 1.00 81.81 119 LYS A N 1
ATOM 950 C CA . LYS A 1 119 ? 7.186 -19.679 -16.968 1.00 81.81 119 LYS A CA 1
ATOM 951 C C . LYS A 1 119 ? 5.843 -19.109 -16.488 1.00 81.81 119 LYS A C 1
ATOM 953 O O . LYS A 1 119 ? 5.568 -19.092 -15.292 1.00 81.81 119 LYS A O 1
ATOM 958 N N . ILE A 1 120 ? 4.983 -18.626 -17.375 1.00 84.69 120 ILE A N 1
ATOM 959 C CA . ILE A 1 120 ? 3.632 -18.153 -16.997 1.00 84.69 120 ILE A CA 1
ATOM 960 C C . ILE A 1 120 ? 2.659 -19.333 -16.870 1.00 84.69 120 ILE A C 1
ATOM 962 O O . ILE A 1 120 ? 2.831 -20.346 -17.545 1.00 84.69 120 ILE A O 1
ATOM 966 N N . ALA A 1 121 ? 1.645 -19.208 -16.005 1.00 82.81 121 ALA A N 1
ATOM 967 C CA . ALA A 1 121 ? 0.524 -20.145 -15.970 1.00 82.81 121 ALA A CA 1
ATOM 968 C C . ALA A 1 121 ? -0.083 -20.296 -17.377 1.00 82.81 121 ALA A C 1
ATOM 970 O O . ALA A 1 121 ? -0.321 -19.304 -18.066 1.00 82.81 121 ALA A O 1
ATOM 971 N N . LYS A 1 122 ? -0.322 -21.536 -17.816 1.00 83.38 122 LYS A N 1
ATOM 972 C CA . LYS A 1 122 ? -0.911 -21.839 -19.132 1.00 83.38 122 LYS A CA 1
ATOM 973 C C . LYS A 1 122 ? -2.444 -21.764 -19.072 1.00 83.38 122 LYS A C 1
ATOM 975 O O . LYS A 1 122 ? -3.135 -22.689 -19.469 1.00 83.38 122 LYS A O 1
ATOM 980 N N . ASP A 1 123 ? -2.956 -20.654 -18.546 1.00 86.25 123 ASP A N 1
ATOM 981 C CA . ASP A 1 123 ? -4.387 -20.367 -18.353 1.00 86.25 123 ASP A CA 1
ATOM 982 C C . ASP A 1 123 ? -5.027 -19.639 -19.554 1.00 86.25 123 ASP A C 1
ATOM 984 O O . ASP A 1 123 ? -6.211 -19.318 -19.543 1.00 86.25 123 ASP A O 1
ATOM 988 N N . GLY A 1 124 ? -4.239 -19.353 -20.597 1.00 82.56 124 GLY A N 1
ATOM 989 C CA . GLY A 1 124 ? -4.670 -18.596 -21.776 1.00 82.56 124 GLY A CA 1
ATOM 990 C C . GLY A 1 124 ? -4.765 -17.081 -21.555 1.00 82.56 124 GLY A C 1
ATOM 991 O O . GLY A 1 124 ? -5.008 -16.339 -22.511 1.00 82.56 124 GLY A O 1
ATOM 992 N N . ILE A 1 125 ? -4.521 -16.589 -20.338 1.00 88.25 125 ILE A N 1
ATOM 993 C CA . ILE A 1 125 ? -4.648 -15.174 -19.999 1.00 88.25 125 ILE A CA 1
ATOM 994 C C . ILE A 1 125 ? -3.364 -14.437 -20.385 1.00 88.25 125 ILE A C 1
ATOM 996 O O . ILE A 1 125 ? -2.250 -14.807 -20.011 1.00 88.25 125 ILE A O 1
ATOM 1000 N N . LYS A 1 126 ? -3.514 -13.347 -21.143 1.00 90.81 126 LYS A N 1
ATOM 1001 C CA . LYS A 1 126 ? -2.385 -12.485 -21.505 1.00 90.81 126 LYS A CA 1
ATOM 1002 C C . LYS A 1 126 ? -1.951 -11.654 -20.297 1.00 90.81 126 LYS A C 1
ATOM 1004 O O . LYS A 1 126 ? -2.787 -11.002 -19.674 1.00 90.81 126 LYS A O 1
ATOM 1009 N N . ARG A 1 127 ? -0.649 -11.629 -20.016 1.00 91.06 127 ARG A N 1
ATOM 1010 C CA . ARG A 1 127 ? -0.048 -10.858 -18.915 1.00 91.06 127 ARG A CA 1
ATOM 1011 C C . ARG A 1 127 ? 0.678 -9.638 -19.448 1.00 91.06 127 ARG A C 1
ATOM 1013 O O . ARG A 1 127 ? 1.255 -9.697 -20.537 1.00 91.06 127 ARG A O 1
ATOM 1020 N N . SER A 1 128 ? 0.600 -8.537 -18.711 1.00 93.56 128 SER A N 1
ATOM 1021 C CA . SER A 1 128 ? 1.269 -7.298 -19.083 1.00 93.56 128 SER A CA 1
ATOM 1022 C C . SER A 1 128 ? 2.777 -7.377 -18.832 1.00 93.56 128 SER A C 1
ATOM 1024 O O . SER A 1 128 ? 3.214 -8.171 -18.003 1.00 93.56 128 SER A O 1
ATOM 1026 N N . ALA A 1 129 ? 3.590 -6.555 -19.499 1.00 92.69 129 ALA A N 1
ATOM 1027 C CA . ALA A 1 129 ? 5.027 -6.492 -19.222 1.00 92.69 129 ALA A CA 1
ATO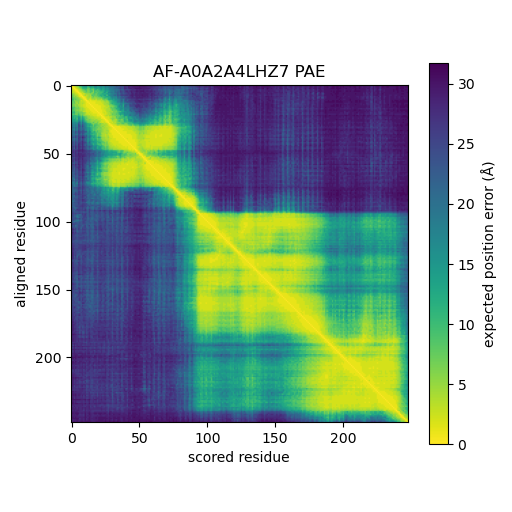M 1028 C C . ALA A 1 129 ? 5.304 -6.085 -17.763 1.00 92.69 129 ALA A C 1
ATOM 1030 O O . ALA A 1 129 ? 6.283 -6.544 -17.179 1.00 92.69 129 ALA A O 1
ATOM 1031 N N . PHE A 1 130 ? 4.410 -5.292 -17.162 1.00 90.81 130 PHE A N 1
ATOM 1032 C CA . PHE A 1 130 ? 4.452 -4.951 -15.740 1.00 90.81 130 PHE A CA 1
ATOM 1033 C C . PHE A 1 130 ? 4.214 -6.185 -14.850 1.00 90.81 130 PHE A C 1
ATOM 1035 O O . PHE A 1 130 ? 4.964 -6.415 -13.906 1.00 90.81 130 PHE A O 1
ATOM 1042 N N . ASP A 1 131 ? 3.254 -7.044 -15.203 1.00 89.88 131 ASP A N 1
ATOM 1043 C CA . ASP A 1 131 ? 2.995 -8.298 -14.477 1.00 89.88 131 ASP A CA 1
ATOM 1044 C C . ASP A 1 131 ? 4.187 -9.259 -14.604 1.00 89.88 131 ASP A C 1
ATOM 1046 O O . ASP A 1 131 ? 4.543 -9.954 -13.656 1.00 89.88 131 ASP A O 1
ATOM 1050 N N . ILE A 1 132 ? 4.826 -9.304 -15.780 1.00 91.44 132 ILE A N 1
ATOM 1051 C CA . ILE A 1 132 ? 6.019 -10.128 -16.007 1.00 91.44 132 ILE A CA 1
ATOM 1052 C C . ILE A 1 132 ? 7.195 -9.643 -15.159 1.00 91.44 132 ILE A C 1
ATOM 1054 O O . ILE A 1 132 ? 7.939 -10.479 -14.650 1.00 91.44 132 ILE A O 1
ATOM 1058 N N . LEU A 1 133 ? 7.335 -8.329 -14.973 1.00 90.94 133 LEU A N 1
ATOM 1059 C CA . LEU A 1 133 ? 8.384 -7.729 -14.148 1.00 90.94 133 LEU A CA 1
ATOM 1060 C C . LEU A 1 133 ? 8.263 -8.103 -12.667 1.00 90.94 133 LEU A C 1
ATOM 1062 O O . 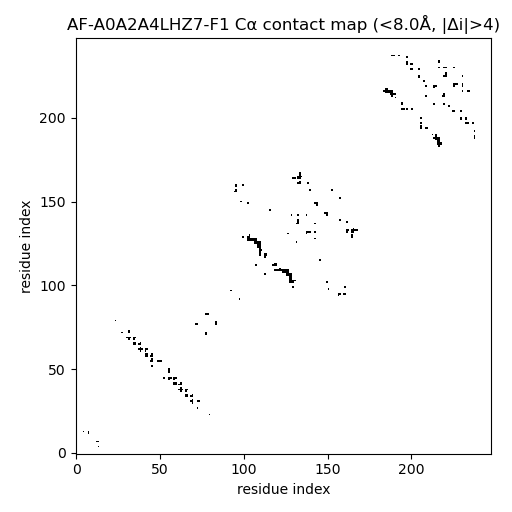LEU A 1 133 ? 9.270 -8.196 -11.985 1.00 90.94 133 LEU A O 1
ATOM 1066 N N . SER A 1 134 ? 7.052 -8.391 -12.177 1.00 87.62 134 SER A N 1
ATOM 1067 C CA . SER A 1 134 ? 6.838 -8.827 -10.786 1.00 87.62 134 SER A CA 1
ATOM 1068 C C . SER A 1 134 ? 7.442 -10.201 -10.458 1.00 87.62 134 SER A C 1
ATOM 1070 O O . SER A 1 134 ? 7.466 -10.615 -9.296 1.00 87.62 134 SER A O 1
ATOM 1072 N N . ARG A 1 135 ? 7.913 -10.938 -11.471 1.00 85.88 135 ARG A N 1
ATOM 1073 C CA . ARG A 1 135 ? 8.409 -12.305 -11.329 1.00 85.88 135 ARG A CA 1
ATOM 1074 C C . ARG A 1 135 ? 9.887 -12.328 -10.972 1.00 85.88 135 ARG A C 1
ATOM 1076 O O . ARG A 1 135 ? 10.682 -11.545 -11.478 1.00 85.88 135 ARG A O 1
ATOM 1083 N N . GLU A 1 136 ? 10.258 -13.308 -10.163 1.00 81.06 136 GLU A N 1
ATOM 1084 C CA . GLU A 1 136 ? 11.639 -13.505 -9.739 1.00 81.06 136 GLU A CA 1
ATOM 1085 C C . GLU A 1 136 ? 12.597 -13.675 -10.932 1.00 81.06 136 GLU A C 1
ATOM 1087 O O . GLU A 1 136 ? 12.314 -14.410 -11.885 1.00 81.06 136 GLU A O 1
ATOM 1092 N N . GLY A 1 137 ? 13.728 -12.966 -10.883 1.00 80.94 137 GLY A N 1
ATOM 1093 C CA . GLY A 1 137 ? 14.783 -13.032 -11.896 1.00 80.94 137 GLY A CA 1
ATOM 1094 C C . GLY A 1 137 ? 14.477 -12.317 -13.219 1.00 80.94 137 GLY A C 1
ATOM 1095 O O . GLY A 1 137 ? 15.271 -12.421 -14.157 1.00 80.94 137 GLY A O 1
ATOM 1096 N N . ILE A 1 138 ? 13.356 -11.594 -13.331 1.00 88.06 138 ILE A N 1
ATOM 1097 C CA . ILE A 1 138 ? 13.052 -10.770 -14.505 1.00 88.06 138 ILE A CA 1
ATOM 1098 C C . ILE A 1 138 ? 13.575 -9.350 -14.293 1.00 88.06 138 ILE A C 1
ATOM 1100 O O . ILE A 1 138 ? 13.205 -8.681 -13.341 1.00 88.06 138 ILE A O 1
ATOM 1104 N N . THR A 1 139 ? 14.399 -8.878 -15.228 1.00 89.12 139 THR A N 1
ATOM 1105 C CA . THR A 1 139 ? 14.931 -7.506 -15.256 1.00 89.12 139 THR A CA 1
ATOM 1106 C C . THR A 1 139 ? 14.437 -6.754 -16.488 1.00 89.12 139 THR A C 1
ATOM 1108 O O . THR A 1 139 ? 13.999 -7.363 -17.474 1.00 89.12 139 THR A O 1
ATOM 1111 N N . PHE A 1 140 ? 14.598 -5.429 -16.509 1.00 90.31 140 PHE A N 1
ATOM 1112 C CA . PHE A 1 140 ? 14.331 -4.622 -17.709 1.00 90.31 140 PHE A CA 1
ATOM 1113 C C . PHE A 1 140 ? 15.087 -5.097 -18.963 1.00 90.31 140 PHE A C 1
ATOM 1115 O O . PHE A 1 140 ? 14.558 -5.014 -20.074 1.00 90.31 140 PHE A O 1
ATOM 1122 N N . ASN A 1 141 ? 16.293 -5.657 -18.816 1.00 89.38 141 ASN A N 1
ATOM 1123 C CA . ASN A 1 141 ? 17.038 -6.240 -19.939 1.00 89.38 141 ASN A CA 1
ATOM 1124 C C . ASN A 1 141 ? 16.315 -7.454 -20.536 1.00 89.38 141 ASN A C 1
ATOM 1126 O O . ASN A 1 141 ? 16.247 -7.603 -21.758 1.00 89.38 141 ASN A O 1
ATOM 1130 N N . LYS A 1 142 ? 15.717 -8.293 -19.684 1.00 89.19 142 LYS A N 1
ATOM 1131 C CA . LYS A 1 142 ? 14.903 -9.429 -20.121 1.00 89.19 142 LYS A CA 1
ATOM 1132 C C . LYS A 1 142 ? 13.574 -8.975 -20.727 1.00 89.19 142 LYS A C 1
ATOM 1134 O O . LYS A 1 142 ? 13.136 -9.560 -21.709 1.00 89.19 142 LYS A O 1
ATOM 1139 N N . LEU A 1 143 ? 12.955 -7.912 -20.207 1.00 91.62 143 LEU A N 1
ATOM 1140 C CA . LEU A 1 143 ? 11.762 -7.330 -20.833 1.00 91.62 143 LEU A CA 1
ATOM 1141 C C . LEU A 1 143 ? 12.059 -6.786 -22.237 1.00 91.62 143 LEU A C 1
ATOM 1143 O O . LEU A 1 143 ? 11.276 -7.005 -23.159 1.00 91.62 143 LEU A O 1
ATOM 1147 N N . ARG A 1 144 ? 13.204 -6.121 -22.428 1.00 92.38 144 ARG A N 1
ATOM 1148 C CA . ARG A 1 144 ? 13.611 -5.559 -23.727 1.00 92.38 144 ARG A CA 1
ATOM 1149 C C . ARG A 1 144 ? 13.902 -6.611 -24.794 1.00 92.38 144 ARG A C 1
ATOM 1151 O O . ARG A 1 144 ? 13.750 -6.306 -25.973 1.00 92.38 144 ARG A O 1
ATOM 1158 N N . SER A 1 145 ? 14.283 -7.834 -24.415 1.00 89.44 145 SER A N 1
ATOM 1159 C CA . SER A 1 145 ? 14.442 -8.922 -25.391 1.00 89.44 145 SER A CA 1
ATOM 1160 C C . SER A 1 145 ? 13.105 -9.415 -25.953 1.00 89.44 145 SER A C 1
ATOM 1162 O O . SER A 1 145 ? 13.073 -9.970 -27.047 1.00 89.44 145 SER A O 1
ATOM 1164 N N . ILE A 1 146 ? 12.004 -9.165 -25.239 1.00 89.38 146 ILE A N 1
ATOM 1165 C CA . ILE A 1 146 ? 10.635 -9.479 -25.666 1.00 89.38 146 ILE A CA 1
ATOM 1166 C C . ILE A 1 146 ? 10.018 -8.280 -26.390 1.00 89.38 146 ILE A C 1
ATOM 1168 O O . ILE A 1 146 ? 9.429 -8.421 -27.461 1.00 89.38 146 ILE A O 1
ATOM 1172 N N . TRP A 1 147 ? 10.170 -7.088 -25.810 1.00 91.25 147 TRP A N 1
ATOM 1173 C CA . TRP A 1 147 ? 9.646 -5.831 -26.332 1.00 91.25 147 TRP A CA 1
ATOM 1174 C C . TRP A 1 147 ? 10.780 -4.829 -26.541 1.00 91.25 147 TRP A C 1
ATOM 1176 O O . TRP A 1 147 ? 11.098 -4.015 -25.673 1.00 91.25 147 TRP A O 1
ATOM 1186 N N . SER A 1 148 ? 11.351 -4.835 -27.743 1.00 87.94 148 SER A N 1
ATOM 1187 C CA . SER A 1 148 ? 12.462 -3.948 -28.116 1.00 87.94 148 SER A CA 1
ATOM 1188 C C . SER A 1 148 ? 12.121 -2.452 -28.054 1.00 87.94 148 SER A C 1
ATOM 1190 O O . SER A 1 148 ? 13.016 -1.622 -27.934 1.00 87.94 148 SER A O 1
ATOM 1192 N N . LYS A 1 149 ? 10.829 -2.095 -28.094 1.00 90.50 149 LYS A N 1
ATOM 1193 C CA . LYS A 1 149 ? 10.326 -0.711 -28.024 1.00 90.50 149 LYS A CA 1
ATOM 1194 C C . LYS A 1 149 ? 10.186 -0.159 -26.596 1.00 90.50 149 LYS A C 1
ATOM 1196 O O . LYS A 1 149 ? 9.605 0.911 -26.429 1.00 90.50 149 LYS A O 1
ATOM 1201 N N . ILE A 1 150 ? 10.637 -0.875 -25.561 1.00 90.31 150 ILE A N 1
ATOM 1202 C CA . ILE A 1 150 ? 10.644 -0.345 -24.188 1.00 90.31 150 ILE A CA 1
ATOM 1203 C C . ILE A 1 150 ? 11.717 0.748 -24.077 1.00 90.31 150 ILE A C 1
ATOM 1205 O O . ILE A 1 150 ? 12.896 0.449 -24.290 1.00 90.31 150 ILE A O 1
ATOM 1209 N N . PRO A 1 151 ? 11.350 2.002 -23.741 1.00 86.94 151 PRO A N 1
ATOM 1210 C CA . PRO A 1 151 ? 12.319 3.083 -23.633 1.00 86.94 151 PRO A CA 1
ATOM 1211 C C . PRO A 1 151 ? 13.332 2.803 -22.515 1.00 86.94 151 PRO A C 1
ATOM 1213 O O . PRO A 1 151 ? 13.055 2.095 -21.541 1.00 86.94 151 PRO A O 1
ATOM 1216 N N . LYS A 1 152 ? 14.542 3.348 -22.664 1.00 87.12 152 LYS A N 1
ATOM 1217 C CA . LYS A 1 152 ? 15.543 3.328 -21.593 1.00 87.12 152 LYS A CA 1
ATOM 1218 C C . LYS A 1 152 ? 15.185 4.374 -20.541 1.00 87.12 152 LYS A C 1
ATOM 1220 O O . LYS A 1 152 ? 14.892 5.520 -20.888 1.00 87.12 152 LYS A O 1
ATOM 1225 N N . ALA A 1 153 ? 15.224 3.978 -19.277 1.00 84.94 153 ALA A N 1
ATOM 1226 C CA . ALA A 1 153 ? 15.107 4.881 -18.145 1.00 84.94 153 ALA A CA 1
ATOM 1227 C C . ALA A 1 153 ? 16.429 4.878 -17.359 1.00 84.94 153 ALA A C 1
ATOM 1229 O O . ALA A 1 153 ? 17.374 4.163 -17.701 1.00 84.94 153 ALA A O 1
ATOM 1230 N N . SER A 1 154 ? 16.551 5.755 -16.368 1.00 85.62 154 SER A N 1
ATOM 1231 C CA . SER A 1 154 ? 17.692 5.711 -15.453 1.00 85.62 154 SER A CA 1
ATOM 1232 C C . SER A 1 154 ? 17.614 4.462 -14.570 1.00 85.62 154 SER A C 1
ATOM 1234 O O . SER A 1 154 ? 16.532 3.928 -14.334 1.00 85.62 154 SER A O 1
ATOM 1236 N N . LYS A 1 155 ? 18.758 4.012 -14.040 1.00 83.81 155 LYS A N 1
ATOM 1237 C CA . LYS A 1 155 ? 18.819 2.832 -13.163 1.00 83.81 155 LYS A CA 1
ATOM 1238 C C . LYS A 1 155 ? 17.863 2.952 -11.971 1.00 83.81 155 LYS A C 1
ATOM 1240 O O . LYS A 1 155 ? 17.127 2.016 -11.695 1.00 83.81 155 LYS A O 1
ATOM 1245 N N . ASN A 1 156 ? 17.811 4.128 -11.341 1.00 74.56 156 ASN A N 1
ATOM 1246 C CA . ASN A 1 156 ? 16.914 4.390 -10.213 1.00 74.56 156 ASN A CA 1
ATOM 1247 C C . ASN A 1 156 ? 15.433 4.280 -10.613 1.00 74.56 156 ASN A C 1
ATOM 1249 O O . ASN A 1 156 ? 14.640 3.727 -9.860 1.00 74.56 156 ASN A O 1
ATOM 1253 N N . GLU A 1 157 ? 15.050 4.783 -11.791 1.00 79.94 157 GLU A N 1
ATOM 1254 C CA . GLU A 1 157 ? 13.668 4.684 -12.287 1.00 79.94 157 GLU A CA 1
ATOM 1255 C C . GLU A 1 157 ? 13.279 3.229 -12.598 1.00 79.94 157 GLU A C 1
ATOM 1257 O O . GLU A 1 157 ? 12.154 2.819 -12.312 1.00 79.94 157 GLU A O 1
ATOM 1262 N N . GLU A 1 158 ? 14.200 2.446 -13.169 1.00 86.94 158 GLU A N 1
ATOM 1263 C CA . GLU A 1 158 ? 13.996 1.019 -13.451 1.00 86.94 158 GLU A CA 1
ATOM 1264 C C . GLU A 1 158 ? 13.884 0.206 -12.154 1.00 86.94 158 GLU A C 1
ATOM 1266 O O . GLU A 1 158 ? 12.918 -0.537 -11.992 1.00 86.94 158 GLU A O 1
ATOM 1271 N N . GLU A 1 159 ? 14.784 0.417 -11.189 1.00 82.19 159 GLU A N 1
ATOM 1272 C CA . GLU A 1 159 ? 14.734 -0.226 -9.867 1.00 82.19 159 GLU A CA 1
ATOM 1273 C C . GLU A 1 159 ? 13.420 0.097 -9.134 1.00 82.19 159 GLU A C 1
ATOM 1275 O O . GLU A 1 159 ? 12.766 -0.792 -8.589 1.00 82.19 159 GLU A O 1
ATOM 1280 N N . GLN A 1 160 ? 12.968 1.355 -9.168 1.00 77.00 160 GLN A N 1
ATOM 1281 C CA . GLN A 1 160 ? 11.685 1.748 -8.576 1.00 77.00 160 GLN A CA 1
ATOM 1282 C C . GLN A 1 160 ? 10.492 1.043 -9.231 1.00 77.00 160 GLN A C 1
ATOM 1284 O O . GLN A 1 160 ? 9.538 0.679 -8.538 1.00 77.00 160 GLN A O 1
ATOM 1289 N N . LEU A 1 161 ? 10.529 0.832 -10.548 1.00 83.06 161 LEU A N 1
ATOM 1290 C CA . LEU A 1 161 ? 9.490 0.100 -11.274 1.00 83.06 161 LEU A CA 1
ATOM 1291 C C . LEU A 1 161 ? 9.522 -1.402 -10.999 1.00 83.06 161 LEU A C 1
ATOM 1293 O O . LEU A 1 161 ? 8.453 -1.992 -10.866 1.00 83.06 161 LEU A O 1
ATOM 1297 N N . GLU A 1 162 ? 10.708 -1.999 -10.879 1.00 83.94 162 GLU A N 1
ATOM 1298 C CA . GLU A 1 162 ? 10.885 -3.398 -10.473 1.00 83.94 162 GLU A CA 1
ATOM 1299 C C . GLU A 1 162 ? 10.285 -3.628 -9.084 1.00 83.94 162 GLU A C 1
ATOM 1301 O O . GLU A 1 162 ? 9.395 -4.465 -8.921 1.00 83.94 162 GLU A O 1
ATOM 1306 N N . ILE A 1 163 ? 10.669 -2.801 -8.106 1.00 78.12 163 ILE A N 1
ATOM 1307 C CA . ILE A 1 163 ? 10.101 -2.820 -6.752 1.00 78.12 163 ILE A CA 1
ATOM 1308 C C . ILE A 1 163 ? 8.576 -2.667 -6.819 1.00 78.12 163 ILE A C 1
ATOM 1310 O O . ILE A 1 163 ? 7.839 -3.487 -6.271 1.00 78.12 163 ILE A O 1
ATOM 1314 N N . SER A 1 164 ? 8.078 -1.659 -7.537 1.00 76.81 164 SER A N 1
ATOM 1315 C CA . SER A 1 164 ? 6.635 -1.410 -7.653 1.00 76.81 164 SER A CA 1
ATOM 1316 C C . SER A 1 164 ? 5.881 -2.596 -8.261 1.00 76.81 164 SER A C 1
ATOM 1318 O O . SER A 1 164 ? 4.786 -2.923 -7.806 1.00 76.81 164 SER A O 1
ATOM 1320 N N . ALA A 1 165 ? 6.453 -3.257 -9.269 1.00 83.81 165 ALA A N 1
ATOM 1321 C CA . ALA A 1 165 ? 5.864 -4.439 -9.883 1.00 83.81 165 ALA A CA 1
ATOM 1322 C C . ALA A 1 165 ? 5.824 -5.618 -8.902 1.00 83.81 165 ALA A C 1
ATOM 1324 O O . ALA A 1 165 ? 4.768 -6.233 -8.753 1.00 83.81 165 ALA A O 1
ATOM 1325 N N . HIS A 1 166 ? 6.913 -5.891 -8.177 1.00 82.31 166 HIS A N 1
ATOM 1326 C CA . HIS A 1 166 ? 6.960 -6.955 -7.168 1.00 82.31 166 HIS A CA 1
ATOM 1327 C C . HIS A 1 166 ? 5.918 -6.772 -6.056 1.00 82.31 166 HIS A C 1
ATOM 1329 O O . HIS A 1 166 ? 5.289 -7.744 -5.636 1.00 82.31 166 HIS A O 1
ATOM 1335 N N . TYR A 1 167 ? 5.696 -5.534 -5.604 1.00 75.44 167 TYR A N 1
ATOM 1336 C CA . TYR A 1 167 ? 4.735 -5.246 -4.534 1.00 75.44 167 TYR A CA 1
ATOM 1337 C C . TYR A 1 167 ? 3.294 -5.039 -5.016 1.00 75.44 167 TYR A C 1
ATOM 1339 O O . TYR A 1 167 ? 2.375 -5.087 -4.199 1.00 75.44 167 TYR A O 1
ATOM 1347 N N . SER A 1 168 ? 3.066 -4.858 -6.320 1.00 77.88 168 SER A N 1
ATOM 1348 C CA . SER A 1 168 ? 1.741 -4.537 -6.872 1.00 77.88 168 SER A CA 1
ATOM 1349 C C . SER A 1 168 ? 0.648 -5.531 -6.467 1.00 77.88 168 SER A C 1
ATOM 1351 O O . SER A 1 168 ? -0.394 -5.112 -5.973 1.00 77.88 168 SER A O 1
ATOM 1353 N N . GLY A 1 169 ? 0.907 -6.839 -6.559 1.00 72.50 169 GLY A N 1
ATOM 1354 C CA . GLY A 1 169 ? -0.069 -7.864 -6.173 1.00 72.50 169 GLY A CA 1
ATOM 1355 C C . GLY A 1 169 ? -0.394 -7.874 -4.673 1.00 72.50 169 GLY A C 1
ATOM 1356 O O . GLY A 1 169 ? -1.531 -8.138 -4.285 1.00 72.50 169 GLY A O 1
ATOM 1357 N N . TYR A 1 170 ? 0.578 -7.543 -3.816 1.00 71.38 170 TYR A N 1
ATOM 1358 C CA . TYR A 1 170 ? 0.344 -7.421 -2.373 1.00 71.38 170 TYR A CA 1
ATOM 1359 C C . TYR A 1 170 ? -0.515 -6.199 -2.052 1.00 71.38 170 TYR A C 1
ATOM 1361 O O . TYR A 1 170 ? -1.417 -6.295 -1.225 1.00 71.38 170 TYR A O 1
ATOM 1369 N N . LEU A 1 171 ? -0.263 -5.077 -2.731 1.00 66.25 171 LEU A N 1
ATOM 1370 C CA . LEU A 1 171 ? -1.043 -3.850 -2.580 1.00 66.25 171 LEU A CA 1
ATOM 1371 C C . LEU A 1 171 ? -2.479 -4.028 -3.085 1.00 66.25 171 LEU A C 1
ATOM 1373 O O . LEU A 1 171 ? -3.412 -3.604 -2.414 1.00 66.25 171 LEU A O 1
ATOM 1377 N N . GLU A 1 172 ? -2.674 -4.708 -4.217 1.00 71.50 172 GLU A N 1
ATOM 1378 C CA . GLU A 1 172 ? -4.010 -5.040 -4.728 1.00 71.50 172 GLU A CA 1
ATOM 1379 C C . GLU A 1 172 ? -4.786 -5.925 -3.749 1.00 71.50 172 GLU A C 1
ATOM 1381 O O . GLU A 1 172 ? -5.959 -5.669 -3.472 1.00 71.50 172 GLU A O 1
ATOM 1386 N N . LYS A 1 173 ? -4.125 -6.936 -3.172 1.00 69.81 173 LYS A N 1
ATOM 1387 C CA . LYS A 1 173 ? -4.727 -7.776 -2.134 1.00 69.81 173 LYS A CA 1
ATOM 1388 C C . LYS A 1 173 ? -5.078 -6.963 -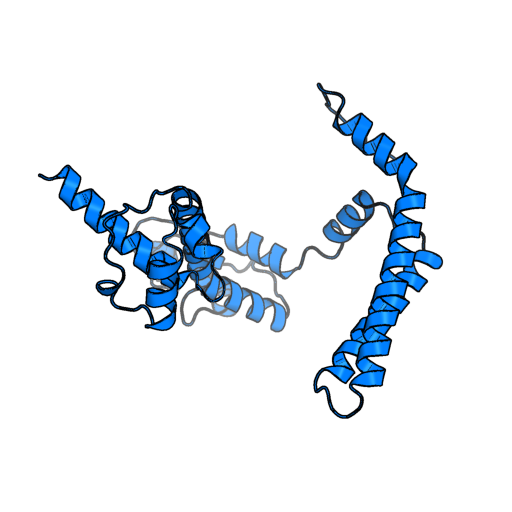0.886 1.00 69.81 173 LYS A C 1
ATOM 1390 O O . LYS A 1 173 ? -6.180 -7.101 -0.369 1.00 69.81 173 LYS A O 1
ATOM 1395 N N . GLN A 1 174 ? -4.170 -6.103 -0.431 1.00 64.12 174 GLN A N 1
ATOM 1396 C CA . GLN A 1 174 ? -4.391 -5.260 0.741 1.00 64.12 174 GLN A CA 1
ATOM 1397 C C . GLN A 1 174 ? -5.558 -4.288 0.530 1.00 64.12 174 GLN A C 1
ATOM 1399 O O . GLN A 1 174 ? -6.373 -4.109 1.431 1.00 64.12 174 GLN A O 1
ATOM 1404 N N . GLU A 1 175 ? -5.678 -3.694 -0.656 1.00 68.00 175 GLU A N 1
ATOM 1405 C CA . GLU A 1 175 ? -6.806 -2.825 -0.998 1.00 68.00 175 GLU A CA 1
ATOM 1406 C C . GLU A 1 175 ? -8.124 -3.610 -1.022 1.00 68.00 175 GLU A C 1
ATOM 1408 O O . GLU A 1 175 ? -9.124 -3.164 -0.457 1.00 68.00 175 GLU A O 1
ATOM 1413 N N . ALA A 1 176 ? -8.132 -4.813 -1.606 1.00 71.44 176 ALA A N 1
ATOM 1414 C CA . ALA A 1 176 ? -9.305 -5.685 -1.587 1.00 71.44 176 ALA A CA 1
ATOM 1415 C C . ALA A 1 176 ? -9.723 -6.055 -0.153 1.00 71.44 176 ALA A C 1
ATOM 1417 O O . ALA A 1 176 ? -10.913 -6.004 0.169 1.00 71.44 176 ALA A O 1
ATOM 1418 N N . ASP A 1 177 ? -8.753 -6.353 0.715 1.00 67.19 177 ASP A N 1
ATOM 1419 C CA . ASP A 1 177 ? -8.969 -6.609 2.139 1.00 67.19 177 ASP A CA 1
ATOM 1420 C C . ASP A 1 177 ? -9.549 -5.358 2.834 1.00 67.19 177 ASP A C 1
ATOM 1422 O O . ASP A 1 177 ? -10.538 -5.450 3.559 1.00 67.19 177 ASP A O 1
ATOM 1426 N N . ILE A 1 178 ? -9.020 -4.158 2.574 1.00 69.56 178 ILE A N 1
ATOM 1427 C CA . ILE A 1 178 ? -9.557 -2.899 3.126 1.00 69.56 178 ILE A CA 1
ATOM 1428 C C . ILE A 1 178 ? -11.006 -2.666 2.677 1.00 69.56 178 ILE A C 1
ATOM 1430 O O . ILE A 1 178 ? -11.855 -2.306 3.496 1.00 69.56 178 ILE A O 1
ATOM 1434 N N . ILE A 1 179 ? -11.317 -2.875 1.396 1.00 73.69 179 ILE A N 1
ATOM 1435 C CA . ILE A 1 179 ? -12.673 -2.699 0.859 1.00 73.69 179 ILE A CA 1
ATOM 1436 C C . ILE A 1 179 ? -13.637 -3.715 1.478 1.00 73.69 179 ILE A C 1
ATOM 1438 O O . ILE A 1 179 ? -14.741 -3.343 1.880 1.00 73.69 179 ILE A O 1
ATOM 1442 N N . ALA A 1 180 ? -13.235 -4.985 1.568 1.00 72.88 180 ALA A N 1
ATOM 1443 C CA . ALA A 1 180 ? -14.030 -6.026 2.210 1.00 72.88 180 ALA A CA 1
ATOM 1444 C C . ALA A 1 180 ? -14.296 -5.683 3.683 1.00 72.88 180 ALA A C 1
ATOM 1446 O O . ALA A 1 180 ? -15.438 -5.736 4.132 1.00 72.88 180 ALA A O 1
ATOM 1447 N N . PHE A 1 181 ? -13.268 -5.227 4.397 1.00 70.44 181 PHE A N 1
ATOM 1448 C CA . PHE A 1 181 ? -13.384 -4.807 5.786 1.00 70.44 181 PHE A CA 1
ATOM 1449 C C . PHE A 1 181 ? -14.322 -3.608 5.965 1.00 70.44 181 PHE A C 1
ATOM 1451 O O . PHE A 1 181 ? -15.164 -3.624 6.856 1.00 70.44 181 PHE A O 1
ATOM 1458 N N . ARG A 1 182 ? -14.241 -2.588 5.100 1.00 72.81 182 ARG A N 1
ATOM 1459 C CA . ARG A 1 182 ? -15.161 -1.434 5.132 1.00 72.81 182 ARG A CA 1
ATOM 1460 C C . ARG A 1 182 ? -16.618 -1.845 4.931 1.00 72.81 182 ARG A C 1
ATOM 1462 O O . ARG A 1 182 ? -17.502 -1.274 5.558 1.00 72.81 182 ARG A O 1
ATOM 1469 N N . ARG A 1 183 ? -16.886 -2.846 4.085 1.00 77.19 183 ARG A N 1
ATOM 1470 C CA . ARG A 1 183 ? -18.243 -3.408 3.939 1.00 77.19 183 ARG A CA 1
ATOM 1471 C C . ARG A 1 183 ? -18.720 -4.073 5.228 1.00 77.19 183 ARG A C 1
ATOM 1473 O O . ARG A 1 183 ? -19.893 -3.964 5.567 1.00 77.19 183 ARG A O 1
ATOM 1480 N N . ASP A 1 184 ? -17.807 -4.725 5.940 1.00 78.19 184 ASP A N 1
ATOM 1481 C CA . ASP A 1 184 ? -18.076 -5.385 7.213 1.00 78.19 184 ASP A CA 1
ATOM 1482 C C . ASP A 1 184 ? -18.071 -4.408 8.414 1.00 78.19 184 ASP A C 1
ATOM 1484 O O . ASP A 1 184 ? -18.374 -4.823 9.527 1.00 78.19 184 ASP A O 1
ATOM 1488 N N . GLU A 1 185 ? -17.773 -3.113 8.243 1.00 80.81 185 GLU A N 1
ATOM 1489 C CA . GLU A 1 185 ? -17.658 -2.155 9.361 1.00 80.81 185 GLU A CA 1
ATOM 1490 C C . GLU A 1 185 ? -18.965 -2.033 10.170 1.00 80.81 185 GLU A C 1
ATOM 1492 O O . GLU A 1 185 ? -18.936 -1.898 11.396 1.00 80.81 185 GLU A O 1
ATOM 1497 N N . ASN A 1 186 ? -20.106 -2.156 9.486 1.00 82.88 186 ASN A N 1
ATOM 1498 C CA . ASN A 1 186 ? -21.448 -2.134 10.075 1.00 82.88 186 ASN A CA 1
ATOM 1499 C C . ASN A 1 186 ? -21.935 -3.512 10.547 1.00 82.88 186 ASN A C 1
ATOM 1501 O O . ASN A 1 186 ? -23.073 -3.636 11.000 1.00 82.88 186 ASN A O 1
ATOM 1505 N N . LEU A 1 187 ? -21.116 -4.558 10.414 1.00 83.19 187 LEU A N 1
ATOM 1506 C CA . LEU A 1 187 ? -21.484 -5.894 10.858 1.00 83.19 187 LEU A CA 1
ATOM 1507 C C . LEU A 1 187 ? -21.636 -5.895 12.381 1.00 83.19 187 LEU A C 1
ATOM 1509 O O . LEU A 1 187 ? -20.711 -5.522 13.111 1.00 83.19 187 LEU A O 1
ATOM 1513 N N . LEU A 1 188 ? -22.822 -6.303 12.835 1.00 86.88 188 LEU A N 1
ATOM 1514 C CA . LEU A 1 188 ? -23.161 -6.377 14.249 1.00 86.88 188 LEU A CA 1
ATOM 1515 C C . LEU A 1 188 ? -22.369 -7.497 14.919 1.00 86.88 188 LEU A C 1
ATOM 1517 O O . LEU A 1 188 ? -22.288 -8.616 14.408 1.00 86.88 188 LEU A O 1
ATOM 1521 N N . ILE A 1 189 ? -21.792 -7.185 16.074 1.00 87.88 189 ILE A N 1
ATOM 1522 C CA . ILE A 1 189 ? -21.132 -8.159 16.936 1.00 87.88 189 ILE A CA 1
ATOM 1523 C C . ILE A 1 189 ? -22.203 -8.695 17.894 1.00 87.88 189 ILE A C 1
ATOM 1525 O O . ILE A 1 189 ? -22.767 -7.907 18.649 1.00 87.88 189 ILE A O 1
ATOM 1529 N N . PRO A 1 190 ? -22.512 -10.003 17.884 1.00 85.69 190 PRO A N 1
ATOM 1530 C CA . PRO A 1 190 ? -23.522 -10.548 18.782 1.00 85.69 190 PRO A CA 1
ATOM 1531 C C . PRO A 1 190 ? -23.148 -10.367 20.259 1.00 85.69 190 PRO A C 1
ATOM 1533 O O . PRO A 1 190 ? -21.998 -10.589 20.643 1.00 85.69 190 PRO A O 1
ATOM 1536 N N . ASP A 1 191 ? -24.132 -10.070 21.109 1.00 82.62 191 ASP A N 1
ATOM 1537 C CA . ASP A 1 191 ? -23.907 -9.819 22.544 1.00 82.62 191 ASP A CA 1
ATOM 1538 C C . ASP A 1 191 ? -23.320 -11.022 23.304 1.00 82.62 191 ASP A C 1
ATOM 1540 O O . ASP A 1 191 ? -22.736 -10.875 24.378 1.00 82.62 191 ASP A O 1
ATOM 1544 N N . PHE A 1 192 ? -23.452 -12.225 22.739 1.00 81.50 192 PHE A N 1
ATOM 1545 C CA . PHE A 1 192 ? -22.964 -13.479 23.312 1.00 81.50 192 PHE A CA 1
ATOM 1546 C C . PHE A 1 192 ? -21.532 -13.851 22.883 1.00 81.50 192 PHE A C 1
ATOM 1548 O O . PHE A 1 192 ? -21.085 -14.968 23.158 1.00 81.50 192 PHE A O 1
ATOM 1555 N N . VAL A 1 193 ? -20.800 -12.966 22.191 1.00 85.69 193 VAL A N 1
ATOM 1556 C CA . VAL A 1 193 ? -19.407 -13.238 21.798 1.00 85.69 193 VAL A CA 1
ATOM 1557 C C . VAL A 1 193 ? -18.513 -13.369 23.032 1.00 85.69 193 VAL A C 1
ATOM 1559 O O . VAL A 1 193 ? -18.358 -12.448 23.833 1.00 85.69 193 VAL A O 1
ATOM 1562 N N . ASP A 1 194 ? -17.864 -14.526 23.148 1.00 86.56 194 ASP A N 1
ATOM 1563 C CA . ASP A 1 194 ? -16.882 -14.798 24.191 1.00 86.56 194 ASP A CA 1
ATOM 1564 C C . ASP A 1 194 ? -15.475 -14.405 23.718 1.00 86.56 194 ASP A C 1
ATOM 1566 O O . ASP A 1 194 ? -14.768 -15.179 23.064 1.00 86.56 194 ASP A O 1
ATOM 1570 N N . TYR A 1 195 ? -15.062 -13.186 24.069 1.00 89.81 195 TYR A N 1
ATOM 1571 C CA . TYR A 1 195 ? -13.758 -12.634 23.696 1.00 89.81 195 TYR A CA 1
ATOM 1572 C C . TYR A 1 195 ? -12.562 -13.432 24.248 1.00 89.81 195 TYR A C 1
ATOM 1574 O O . TYR A 1 195 ? -11.466 -13.327 23.693 1.00 89.81 195 TYR A O 1
ATOM 1582 N N . GLU A 1 196 ? -12.733 -14.269 25.284 1.00 87.00 196 GLU A N 1
ATOM 1583 C CA . GLU A 1 196 ? -11.630 -15.112 25.777 1.00 87.00 196 GLU A CA 1
ATOM 1584 C C . GLU A 1 196 ? -11.230 -16.188 24.777 1.00 87.00 196 GLU A C 1
ATOM 1586 O O . GLU A 1 196 ? -10.045 -16.521 24.657 1.00 87.00 196 GLU A O 1
ATOM 1591 N N . LYS A 1 197 ? -12.202 -16.671 23.998 1.00 85.94 197 LYS A N 1
ATOM 1592 C CA . LYS A 1 197 ? -12.007 -17.704 22.977 1.00 85.94 197 LYS A CA 1
ATOM 1593 C C . LYS A 1 197 ? -11.313 -17.191 21.712 1.00 85.94 197 LYS A C 1
ATOM 1595 O O . LYS A 1 197 ? -11.040 -17.979 20.807 1.00 85.94 197 LYS A O 1
ATOM 1600 N N . LEU A 1 198 ? -11.003 -15.895 21.624 1.00 86.12 198 LEU A N 1
ATOM 1601 C CA . LEU A 1 198 ? -10.282 -15.309 20.494 1.00 86.12 198 LEU A CA 1
ATOM 1602 C C . LEU A 1 198 ? -8.779 -15.605 20.600 1.00 86.12 198 LEU A C 1
ATOM 1604 O O . LEU A 1 198 ? -7.991 -14.820 21.133 1.00 86.12 198 LEU A O 1
ATOM 1608 N N . SER A 1 199 ? -8.376 -16.768 20.089 1.00 80.25 199 SER A N 1
ATOM 1609 C CA . SER A 1 199 ? -6.967 -17.133 19.926 1.00 80.25 199 SER A CA 1
ATOM 1610 C C . SER A 1 199 ? -6.265 -16.155 18.977 1.00 80.25 199 SER A C 1
ATOM 1612 O O . SER A 1 199 ? -6.782 -15.878 17.895 1.00 80.25 199 SER A O 1
ATOM 1614 N N . GLY A 1 200 ? -5.084 -15.664 19.359 1.00 82.44 200 GLY A N 1
ATOM 1615 C CA . GLY A 1 200 ? -4.306 -14.701 18.568 1.00 82.44 200 GLY A CA 1
ATOM 1616 C C . GLY A 1 200 ? -4.476 -13.236 18.983 1.00 82.44 200 GLY A C 1
ATOM 1617 O O . GLY A 1 200 ? -3.807 -12.376 18.420 1.00 82.44 200 GLY A O 1
ATOM 1618 N N . LEU A 1 201 ? -5.321 -12.943 19.979 1.00 88.69 201 LEU A N 1
ATOM 1619 C CA . LEU A 1 201 ? -5.403 -11.623 20.612 1.00 88.69 201 LEU A CA 1
ATOM 1620 C C . LEU A 1 201 ? -4.613 -11.589 21.921 1.00 88.69 201 LEU A C 1
ATOM 1622 O O . LEU A 1 201 ? -4.619 -12.562 22.677 1.00 88.69 201 LEU A O 1
ATOM 1626 N N . SER A 1 202 ? -3.972 -10.453 22.206 1.00 89.81 202 SER A N 1
ATOM 1627 C CA . SER A 1 202 ? -3.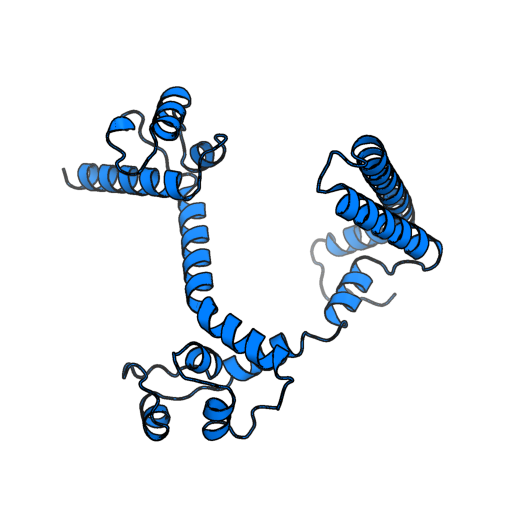322 -10.217 23.496 1.00 89.81 202 SER A CA 1
ATOM 1628 C C . SER A 1 202 ? -4.355 -10.075 24.618 1.00 89.81 202 SER A C 1
ATOM 1630 O O . SER A 1 202 ? -5.508 -9.703 24.382 1.00 89.81 202 SER A O 1
ATOM 1632 N N . ASN A 1 203 ? -3.934 -10.323 25.861 1.00 90.38 203 ASN A N 1
ATOM 1633 C CA . ASN A 1 203 ? -4.800 -10.147 27.032 1.00 90.38 203 ASN A CA 1
ATOM 1634 C C . ASN A 1 203 ? -5.289 -8.698 27.176 1.00 90.38 203 ASN A C 1
ATOM 1636 O O . ASN A 1 203 ? -6.418 -8.475 27.605 1.00 90.38 203 ASN A O 1
ATOM 1640 N N . GLU A 1 204 ? -4.482 -7.719 26.760 1.00 91.44 204 GLU A N 1
ATOM 1641 C CA . GLU A 1 204 ? -4.878 -6.309 26.734 1.00 91.44 204 GLU A CA 1
ATOM 1642 C C . GLU A 1 204 ? -6.047 -6.073 25.766 1.00 91.44 204 GLU A C 1
ATOM 1644 O O . GLU A 1 204 ? -7.066 -5.498 26.146 1.00 91.44 204 GLU A O 1
ATOM 1649 N N . VAL A 1 205 ? -5.939 -6.583 24.535 1.00 92.94 205 VAL A N 1
ATOM 1650 C CA . VAL A 1 205 ? -6.990 -6.464 23.515 1.00 92.94 205 VAL A CA 1
ATOM 1651 C C . VAL A 1 205 ? -8.277 -7.158 23.968 1.00 92.94 205 VAL A C 1
ATOM 1653 O O . VAL A 1 205 ? -9.357 -6.573 23.881 1.00 92.94 205 VAL A O 1
ATOM 1656 N N . LYS A 1 206 ? -8.175 -8.384 24.499 1.00 93.31 206 LYS A N 1
ATOM 1657 C CA . LYS A 1 206 ? -9.331 -9.124 25.033 1.00 93.31 206 LYS A CA 1
ATOM 1658 C C . LYS A 1 206 ? -10.016 -8.362 26.167 1.00 93.31 206 LYS A C 1
ATOM 1660 O O . LYS A 1 206 ? -11.242 -8.257 26.181 1.00 93.31 206 LYS A O 1
ATOM 1665 N N . SER A 1 207 ? -9.231 -7.788 27.078 1.00 92.81 207 SER A N 1
ATOM 1666 C CA . SER A 1 207 ? -9.742 -6.983 28.193 1.00 92.81 207 SER A CA 1
ATOM 1667 C C . SER A 1 207 ? -10.465 -5.729 27.697 1.00 92.81 207 SER A C 1
ATOM 1669 O O . SER A 1 207 ? -11.570 -5.441 28.154 1.00 92.81 207 SER A O 1
ATOM 1671 N N . LYS A 1 208 ? -9.901 -5.027 26.704 1.00 94.38 208 LYS A N 1
ATOM 1672 C CA . LYS A 1 208 ? -10.530 -3.856 26.071 1.00 94.38 208 LYS A CA 1
ATOM 1673 C C . LYS A 1 208 ? -11.864 -4.207 25.406 1.00 94.38 208 LYS A C 1
ATOM 1675 O O . LYS A 1 208 ? -12.853 -3.515 25.636 1.00 94.38 208 LYS A O 1
ATOM 1680 N N . PHE A 1 209 ? -11.932 -5.303 24.646 1.00 93.69 209 PHE A N 1
ATOM 1681 C CA . PHE A 1 209 ? -13.188 -5.752 24.034 1.00 93.69 209 PHE A CA 1
ATOM 1682 C C . PHE A 1 209 ? -14.244 -6.165 25.062 1.00 93.69 209 PHE A C 1
ATOM 1684 O O . PHE A 1 209 ? -15.411 -5.818 24.897 1.00 93.69 209 PHE A O 1
ATOM 1691 N N . LYS A 1 210 ? -13.850 -6.834 26.150 1.00 92.56 210 LYS A N 1
ATOM 1692 C CA . LYS A 1 210 ? -14.766 -7.178 27.247 1.00 92.56 210 LYS A CA 1
ATOM 1693 C C . LYS A 1 210 ? -15.330 -5.963 27.972 1.00 92.56 210 LYS A C 1
ATOM 1695 O O . LYS A 1 210 ? -16.495 -5.993 28.362 1.00 92.56 210 LYS A O 1
ATOM 1700 N N . LEU A 1 211 ? -14.500 -4.942 28.181 1.00 92.31 211 LEU A N 1
ATOM 1701 C CA . LEU A 1 211 ? -14.888 -3.723 28.881 1.00 92.31 211 LEU A CA 1
ATOM 1702 C C . LEU A 1 211 ? -15.816 -2.859 28.022 1.00 92.31 211 LEU A C 1
ATOM 1704 O O . LEU A 1 211 ? -16.856 -2.417 28.494 1.00 92.31 211 LEU A O 1
ATOM 1708 N N . ILE A 1 212 ? -15.436 -2.629 26.764 1.00 93.44 212 ILE A N 1
ATOM 1709 C CA . ILE A 1 212 ? -16.127 -1.686 25.875 1.00 93.44 212 ILE A CA 1
ATOM 1710 C C . ILE A 1 212 ? -17.331 -2.333 25.184 1.00 93.44 212 ILE A C 1
ATOM 1712 O O . ILE A 1 212 ? -18.293 -1.635 24.884 1.00 93.44 212 ILE A O 1
ATOM 1716 N N . LYS A 1 213 ? -17.283 -3.652 24.939 1.00 92.12 213 LYS A N 1
ATOM 1717 C CA . LYS A 1 213 ? -18.306 -4.429 24.218 1.00 92.12 213 LYS A CA 1
ATOM 1718 C C . LYS A 1 213 ? -18.776 -3.723 22.938 1.00 92.12 213 LYS A C 1
ATOM 1720 O O . LYS A 1 213 ? -19.925 -3.282 22.864 1.00 92.12 213 LYS A O 1
ATOM 1725 N N . PRO A 1 214 ? -17.885 -3.573 21.939 1.00 92.06 214 PRO A N 1
ATOM 1726 C CA . PRO A 1 214 ? -18.244 -2.901 20.701 1.00 92.06 214 PRO A CA 1
ATOM 1727 C C . PRO A 1 214 ? -19.424 -3.612 20.026 1.00 92.06 214 PRO A C 1
ATOM 1729 O O . PRO A 1 214 ? -19.441 -4.834 19.923 1.00 92.06 214 PRO A O 1
ATOM 1732 N N . GLN A 1 215 ? -20.390 -2.827 19.558 1.00 91.75 215 GLN A N 1
ATOM 1733 C CA . GLN A 1 215 ? -21.602 -3.280 18.874 1.00 91.75 215 GLN A CA 1
ATOM 1734 C C . GLN A 1 215 ? -21.344 -3.573 17.393 1.00 91.75 215 GLN A C 1
ATOM 1736 O O . GLN A 1 215 ? -22.030 -4.386 16.780 1.00 91.75 215 GLN A O 1
ATOM 1741 N N . THR A 1 216 ? -20.331 -2.925 16.813 1.00 90.75 216 THR A N 1
ATOM 1742 C CA . THR A 1 216 ? -19.916 -3.122 15.422 1.00 90.75 216 THR A CA 1
ATOM 1743 C C . THR A 1 216 ? -18.405 -3.263 15.307 1.00 90.75 216 THR A C 1
ATOM 1745 O O . THR A 1 216 ? -17.644 -2.801 16.166 1.00 90.75 216 THR A O 1
ATOM 1748 N N . LEU A 1 217 ? -17.943 -3.859 14.207 1.00 87.88 217 LEU A N 1
ATOM 1749 C CA . LEU A 1 217 ? -16.510 -3.941 13.911 1.00 87.88 217 LEU A CA 1
ATOM 1750 C C . LEU A 1 217 ? -15.870 -2.555 13.741 1.00 87.88 217 LEU A C 1
ATOM 1752 O O . LEU A 1 217 ? -14.731 -2.354 14.163 1.00 87.88 217 LEU A O 1
ATOM 1756 N N . GLY A 1 218 ? -16.608 -1.576 13.210 1.00 87.38 218 GLY A N 1
ATOM 1757 C CA . GLY A 1 218 ? -16.152 -0.186 13.147 1.00 87.38 218 GLY A CA 1
ATOM 1758 C C . GLY A 1 218 ? -15.929 0.441 14.515 1.00 87.38 218 GLY A C 1
ATOM 1759 O O . GLY A 1 218 ? -14.934 1.136 14.726 1.00 87.38 218 GLY A O 1
ATOM 1760 N N . GLN A 1 219 ? -16.810 0.159 15.478 1.00 89.75 219 GLN A N 1
ATOM 1761 C CA . GLN A 1 219 ? -16.611 0.612 16.852 1.00 89.75 219 GLN A CA 1
ATOM 1762 C C . GLN A 1 219 ? -15.379 -0.049 17.477 1.00 89.75 219 GLN A C 1
ATOM 1764 O O . GLN A 1 219 ? -14.601 0.639 18.134 1.00 89.75 219 GLN A O 1
ATOM 1769 N N . ALA A 1 220 ? -15.164 -1.346 17.229 1.00 90.38 220 ALA A N 1
ATOM 1770 C CA . ALA A 1 220 ? -13.993 -2.069 17.721 1.00 90.38 220 ALA A CA 1
ATOM 1771 C C . ALA A 1 220 ? -12.670 -1.451 17.231 1.00 90.38 220 ALA A C 1
ATOM 1773 O O . ALA A 1 220 ? -11.710 -1.390 17.995 1.00 90.38 220 ALA A O 1
ATOM 1774 N N . LEU A 1 221 ? -12.627 -0.946 15.991 1.00 87.44 221 LEU A N 1
ATOM 1775 C CA . LEU A 1 221 ? -11.438 -0.311 15.410 1.00 87.44 221 LEU A CA 1
ATOM 1776 C C . LEU A 1 221 ? -11.106 1.057 16.031 1.00 87.44 221 LEU A C 1
ATOM 1778 O O . LEU A 1 221 ? -9.951 1.469 16.027 1.00 87.44 221 LEU A O 1
ATOM 1782 N N . ARG A 1 222 ? -12.104 1.772 16.561 1.00 88.88 222 ARG A N 1
ATOM 1783 C CA . ARG A 1 222 ? -11.910 3.088 17.203 1.00 88.88 222 ARG A CA 1
ATOM 1784 C C . ARG A 1 222 ? -11.430 2.984 18.649 1.00 88.88 222 ARG A C 1
ATOM 1786 O O . ARG A 1 222 ? -11.172 4.009 19.275 1.00 88.88 222 ARG A O 1
ATOM 1793 N N . ILE A 1 223 ? -11.340 1.770 19.190 1.00 90.69 223 ILE A N 1
ATOM 1794 C CA . ILE A 1 223 ? -10.800 1.534 20.524 1.00 90.69 223 ILE A CA 1
ATOM 1795 C C . ILE A 1 223 ? -9.288 1.748 20.479 1.00 90.69 223 ILE A C 1
ATOM 1797 O O . ILE A 1 223 ? -8.583 1.140 19.673 1.00 90.69 223 ILE A O 1
ATOM 1801 N N . ASP A 1 224 ? -8.792 2.587 21.382 1.00 87.00 224 ASP A N 1
ATOM 1802 C CA . ASP A 1 224 ? -7.373 2.902 21.454 1.00 87.00 224 ASP A CA 1
ATOM 1803 C C . ASP A 1 224 ? -6.506 1.648 21.675 1.00 87.00 224 ASP A C 1
ATOM 1805 O O . ASP A 1 224 ? -6.795 0.778 22.508 1.00 87.00 224 ASP A O 1
ATOM 1809 N N . GLY A 1 225 ? -5.431 1.540 20.897 1.00 84.69 225 GLY A N 1
ATOM 1810 C CA . GLY A 1 225 ? -4.528 0.388 20.898 1.00 84.69 225 GLY A CA 1
ATOM 1811 C C . GLY A 1 225 ? -5.072 -0.891 20.243 1.00 84.69 225 GLY A C 1
ATOM 1812 O O . GLY A 1 225 ? -4.398 -1.919 20.300 1.00 84.69 225 GLY A O 1
ATOM 1813 N N . ILE A 1 226 ? -6.249 -0.870 19.605 1.00 87.38 226 ILE A N 1
ATOM 1814 C CA . ILE A 1 226 ? -6.717 -1.993 18.777 1.00 87.38 226 ILE A CA 1
ATOM 1815 C C . ILE A 1 226 ? -6.160 -1.871 17.358 1.00 87.38 226 ILE A C 1
ATOM 1817 O O . ILE A 1 226 ? -6.313 -0.856 16.685 1.00 87.38 226 ILE A O 1
ATOM 1821 N N . THR A 1 227 ? -5.523 -2.939 16.876 1.00 79.75 227 THR A N 1
ATOM 1822 C CA . THR A 1 227 ? -4.985 -3.001 15.511 1.00 79.75 227 THR A CA 1
ATOM 1823 C C . THR A 1 227 ? -6.015 -3.569 14.528 1.00 79.75 227 THR A C 1
ATOM 1825 O O . THR A 1 227 ? -6.854 -4.387 14.920 1.00 79.75 227 THR A O 1
ATOM 1828 N N . PRO A 1 228 ? -5.929 -3.244 13.222 1.00 79.38 228 PRO A N 1
ATOM 1829 C CA . PRO A 1 228 ? -6.779 -3.867 12.204 1.00 79.38 228 PRO A CA 1
ATOM 1830 C C . PRO A 1 228 ? -6.718 -5.402 12.228 1.00 79.38 228 PRO A C 1
ATOM 1832 O O . PRO A 1 228 ? -7.740 -6.066 12.077 1.00 79.38 228 PRO A O 1
ATOM 1835 N N . ALA A 1 229 ? -5.541 -5.977 12.503 1.00 81.31 229 ALA A N 1
ATOM 1836 C CA . ALA A 1 229 ? -5.359 -7.423 12.634 1.00 81.31 229 ALA A CA 1
ATOM 1837 C C . ALA A 1 229 ? -6.223 -8.028 13.757 1.00 81.31 229 ALA A C 1
ATOM 1839 O O . ALA A 1 229 ? -6.817 -9.092 13.577 1.00 81.31 229 ALA A O 1
ATOM 1840 N N . ALA A 1 230 ? -6.351 -7.335 14.893 1.00 87.00 230 ALA A N 1
ATOM 1841 C CA . ALA A 1 230 ? -7.202 -7.780 15.990 1.00 87.00 230 ALA A CA 1
ATOM 1842 C C . ALA A 1 230 ? -8.693 -7.775 15.611 1.00 87.00 230 ALA A C 1
ATOM 1844 O O . ALA A 1 230 ? -9.416 -8.726 15.918 1.00 87.00 230 ALA A O 1
ATOM 1845 N N . VAL A 1 231 ? -9.147 -6.744 14.890 1.00 87.75 231 VAL A N 1
ATOM 1846 C CA . VAL A 1 231 ? -10.537 -6.671 14.408 1.00 87.75 231 VAL A CA 1
ATOM 1847 C C . VAL A 1 231 ? -10.815 -7.745 13.350 1.00 87.75 231 VAL A C 1
ATOM 1849 O O . VAL A 1 231 ? -11.899 -8.319 13.335 1.00 87.75 231 VAL A O 1
ATOM 1852 N N . TYR A 1 232 ? -9.827 -8.105 12.527 1.00 85.50 232 TYR A N 1
ATOM 1853 C CA . TYR A 1 232 ? -9.933 -9.228 11.588 1.00 85.50 232 TYR A CA 1
ATOM 1854 C C . TYR A 1 232 ? -10.132 -10.584 12.280 1.00 85.50 232 TYR A C 1
ATOM 1856 O O . TYR A 1 232 ? -10.923 -11.411 11.817 1.00 85.50 232 TYR A O 1
ATOM 1864 N N . ILE A 1 233 ? -9.453 -10.817 13.407 1.00 87.38 233 ILE A N 1
ATOM 1865 C CA . ILE A 1 233 ? -9.645 -12.031 14.216 1.00 87.38 233 ILE A CA 1
ATOM 1866 C C . ILE A 1 233 ? -11.068 -12.065 14.790 1.00 87.38 233 ILE A C 1
ATOM 1868 O O . ILE A 1 233 ? -11.736 -13.101 14.711 1.00 87.38 233 ILE A O 1
ATOM 1872 N N . LEU A 1 234 ? -11.560 -10.929 15.293 1.00 88.00 234 LEU A N 1
ATOM 1873 C CA . LEU A 1 234 ? -12.938 -10.787 15.766 1.00 88.00 234 LEU A CA 1
ATOM 1874 C C . LEU A 1 234 ? -13.957 -11.042 14.640 1.00 88.00 234 LEU A C 1
ATOM 1876 O O . LEU A 1 234 ? -14.851 -11.871 14.803 1.00 88.00 234 LEU A O 1
ATOM 1880 N N . LEU A 1 235 ? -13.779 -10.423 13.471 1.00 86.31 235 LEU A N 1
ATOM 1881 C CA . LEU A 1 235 ? -14.604 -10.636 12.277 1.00 86.31 235 LEU A CA 1
ATOM 1882 C C . LEU A 1 235 ? -14.666 -12.120 11.880 1.00 86.31 235 LEU A C 1
ATOM 1884 O O . LEU A 1 235 ? -15.747 -12.655 11.629 1.00 86.31 235 LEU A O 1
ATOM 1888 N N . SER A 1 236 ? -13.517 -12.806 11.850 1.00 84.94 236 SER A N 1
ATOM 1889 C CA . SER A 1 236 ? -13.445 -14.238 11.528 1.00 84.94 236 SER A CA 1
ATOM 1890 C C . SER A 1 236 ? -14.239 -15.094 12.521 1.00 84.94 236 SER A C 1
ATOM 1892 O O . SER A 1 236 ? -14.877 -16.073 12.123 1.00 84.94 236 SER A O 1
ATOM 1894 N N . HIS A 1 237 ? -14.220 -14.730 13.806 1.00 85.50 237 HIS A N 1
ATOM 1895 C CA . HIS A 1 237 ? -14.984 -15.413 14.847 1.00 85.50 237 HIS A CA 1
ATOM 1896 C C . HIS A 1 237 ? -16.492 -15.184 14.692 1.00 85.50 237 HIS A C 1
ATOM 1898 O O . HIS A 1 237 ? -17.260 -16.147 14.684 1.00 85.50 237 HIS A O 1
ATOM 1904 N N . VAL A 1 238 ? -16.910 -13.932 14.481 1.00 84.56 238 VAL A N 1
ATOM 1905 C CA . VAL A 1 238 ? -18.322 -13.572 14.288 1.00 84.56 238 VAL A CA 1
ATOM 1906 C C . VAL A 1 238 ? -18.898 -14.256 13.040 1.00 84.56 238 VAL A C 1
ATOM 1908 O O . VAL A 1 238 ? -19.954 -14.889 13.115 1.00 84.56 238 VAL A O 1
ATOM 1911 N N . LYS A 1 239 ? -18.174 -14.250 11.909 1.00 80.94 239 LYS A N 1
ATOM 1912 C CA . LYS A 1 239 ? -18.602 -14.935 10.671 1.00 80.94 239 LYS A CA 1
ATOM 1913 C C . LYS A 1 239 ? -18.741 -16.454 10.845 1.00 80.94 239 LYS A C 1
ATOM 1915 O O . LYS A 1 239 ? -19.685 -17.042 10.315 1.00 80.94 239 LYS A O 1
ATOM 1920 N N . ARG A 1 240 ? -17.855 -17.098 11.617 1.00 78.44 240 ARG A N 1
ATOM 1921 C CA . ARG A 1 240 ? -17.974 -18.533 11.950 1.00 78.44 240 ARG A CA 1
ATOM 1922 C C . ARG A 1 240 ? -19.187 -18.836 12.834 1.00 78.44 240 ARG A C 1
ATOM 1924 O O . ARG A 1 240 ? -19.817 -19.874 12.643 1.00 78.44 240 ARG A O 1
ATOM 1931 N N . GLY A 1 241 ? -19.523 -17.947 13.770 1.00 68.38 241 GLY A N 1
ATOM 1932 C CA . GLY A 1 241 ? -20.721 -18.064 14.608 1.00 68.38 241 GLY A CA 1
ATOM 1933 C C . GLY A 1 241 ? -22.017 -18.009 13.793 1.00 68.38 241 GLY A C 1
ATOM 1934 O O . GLY A 1 241 ? -22.859 -18.896 13.921 1.00 68.38 241 GLY A O 1
ATOM 1935 N N . HIS A 1 242 ? -22.137 -17.040 12.878 1.00 62.06 242 HIS A N 1
ATOM 1936 C CA . HIS A 1 242 ? -23.310 -16.899 12.003 1.00 62.06 242 HIS A CA 1
ATOM 1937 C C . HIS A 1 242 ? -23.536 -18.103 11.075 1.00 62.06 242 HIS A C 1
ATOM 1939 O O . HIS A 1 242 ? -24.675 -18.512 10.860 1.00 62.06 242 HIS A O 1
ATOM 1945 N N . GLN A 1 243 ? -22.472 -18.720 10.550 1.00 59.03 243 GLN A N 1
ATOM 1946 C CA . GLN A 1 243 ? -22.611 -19.914 9.704 1.00 59.03 243 GLN A CA 1
ATOM 1947 C C . GLN A 1 243 ? -23.127 -21.146 10.458 1.00 59.03 243 GLN A C 1
ATOM 1949 O O . GLN A 1 243 ? -23.748 -22.005 9.837 1.00 59.03 243 GLN A O 1
ATOM 1954 N N . LYS A 1 244 ? -22.877 -21.250 11.770 1.00 54.31 244 LYS A N 1
ATOM 1955 C CA . LYS A 1 244 ? -23.442 -22.326 12.599 1.00 54.31 244 LYS A CA 1
ATOM 1956 C C . LYS A 1 244 ? -24.921 -22.096 12.912 1.00 54.31 244 LYS A C 1
ATOM 1958 O O . LYS A 1 244 ? -25.669 -23.061 12.917 1.00 54.31 244 LYS A O 1
ATOM 1963 N N . LEU A 1 245 ? -25.332 -20.842 13.114 1.00 51.06 245 LEU A N 1
ATOM 1964 C CA . LEU A 1 245 ? -26.732 -20.465 13.355 1.00 51.06 245 LEU A CA 1
ATOM 1965 C C . LEU A 1 245 ? -27.631 -20.672 12.127 1.00 51.06 245 LEU A C 1
ATOM 1967 O O . LEU A 1 245 ? -28.772 -21.068 12.287 1.00 51.06 245 LEU A O 1
ATOM 1971 N N . ASN A 1 246 ? -27.117 -20.470 10.910 1.00 47.00 246 ASN A N 1
ATOM 1972 C CA . ASN A 1 246 ? -27.889 -20.674 9.672 1.00 47.00 246 ASN A CA 1
ATOM 1973 C C . ASN A 1 246 ? -27.933 -22.138 9.182 1.00 47.00 246 ASN A C 1
ATOM 1975 O O . ASN A 1 246 ? -28.509 -22.408 8.131 1.00 47.00 246 ASN A O 1
ATOM 1979 N N . ARG A 1 247 ? -27.253 -23.068 9.866 1.00 43.03 247 ARG A N 1
ATOM 1980 C CA . ARG A 1 247 ? -27.188 -24.499 9.505 1.00 43.03 247 ARG A CA 1
ATOM 1981 C C . ARG A 1 247 ? -27.875 -25.417 10.524 1.00 43.03 247 ARG A C 1
ATOM 1983 O O . ARG A 1 247 ? -27.851 -26.629 10.321 1.00 43.03 247 ARG A O 1
ATOM 1990 N N . ALA A 1 248 ? -28.417 -24.852 11.600 1.00 38.72 248 ALA A N 1
ATOM 1991 C CA . ALA A 1 248 ? -29.246 -25.529 12.594 1.00 38.72 248 ALA A CA 1
ATOM 1992 C C . ALA A 1 248 ? -30.716 -25.184 12.332 1.00 38.72 248 ALA A C 1
ATOM 1994 O O . ALA A 1 248 ? -31.561 -26.068 12.579 1.00 38.72 248 ALA A O 1
#